Protein AF-A0A7G8EM06-F1 (afdb_monomer_lite)

Secondary structure (DSSP, 8-state):
-HHHHHHHHHHHHHHHHHHHHHHHHHHHHHHHHHH---HHHHHHHHHHHIIIIIHHHHHHHHHHHHHHHHHHHHHHHHHTTS-TTSHHHHHHHHHHHHHHHHHHHHHHHHHHHHHHHHHHHHHHS--TTS-HHHHHHHHHHT--HHHHHHHHHHHHHHHHHHHHHHHHHHHHHHTTT--HHHHHHHHHHHHHHHHHHHHHHIIIIIS-------

Sequence (214 aa):
MRRRILQDLAETAPLALLVGALVGMVMVRLLTASVGESSNESLEVLVLGSLQLVTPMGVSLIWICRCAPLRLAHAVRRLDRAAPSTTALRWLRGQRGELGAAVCSAMLLVPWFEGGLLLGGLLATPRAGLGLVSEVHELIGLMEASDLLRCLLRAGVLTGAAQCVCLRKAAQANDRQAELAPLLADALPECLLVVVGLEVVWLTLLTPLHGTYA

Structure (mmCIF, N/CA/C/O backbone):
data_AF-A0A7G8EM06-F1
#
_entry.id   AF-A0A7G8EM06-F1
#
loop_
_atom_site.group_PDB
_atom_site.id
_atom_site.type_symbol
_atom_site.label_atom_id
_atom_site.label_alt_id
_atom_site.label_comp_id
_atom_site.label_asym_id
_atom_site.label_entity_id
_atom_site.label_seq_id
_atom_site.pdbx_PDB_ins_code
_atom_site.Cartn_x
_atom_site.Cartn_y
_atom_site.Cartn_z
_atom_site.occupancy
_atom_site.B_iso_or_equiv
_atom_site.auth_seq_id
_atom_site.auth_comp_id
_atom_site.auth_asym_id
_atom_site.auth_atom_id
_atom_site.pdbx_PDB_model_num
ATOM 1 N N . MET A 1 1 ? -2.166 12.914 15.258 1.00 78.56 1 MET A N 1
ATOM 2 C CA . MET A 1 1 ? -2.142 12.473 13.848 1.00 78.56 1 MET A CA 1
ATOM 3 C C . MET A 1 1 ? -0.714 12.451 13.305 1.00 78.56 1 MET A C 1
ATOM 5 O O . MET A 1 1 ? -0.188 11.359 13.166 1.00 78.56 1 MET A O 1
ATOM 9 N N . ARG A 1 2 ? -0.038 13.604 13.151 1.00 85.06 2 ARG A N 1
ATOM 10 C CA . ARG A 1 2 ? 1.350 13.716 12.642 1.00 85.06 2 ARG A CA 1
ATOM 11 C C . ARG A 1 2 ? 2.357 12.718 13.237 1.00 85.06 2 ARG A C 1
ATOM 13 O O . ARG A 1 2 ? 3.000 12.003 12.487 1.00 85.06 2 ARG A O 1
ATOM 20 N N . ARG A 1 3 ? 2.459 12.619 14.570 1.00 84.31 3 ARG A N 1
ATOM 21 C CA . ARG A 1 3 ? 3.407 11.696 15.231 1.00 84.31 3 ARG A CA 1
ATOM 22 C C . ARG A 1 3 ? 3.200 10.228 14.834 1.00 84.31 3 ARG A C 1
ATOM 24 O O . ARG A 1 3 ? 4.182 9.528 14.665 1.00 84.31 3 ARG A O 1
ATOM 31 N N . ARG A 1 4 ? 1.949 9.788 14.648 1.00 79.44 4 ARG A N 1
ATOM 32 C CA . ARG A 1 4 ? 1.651 8.406 14.232 1.00 79.44 4 ARG A CA 1
ATOM 33 C C . ARG A 1 4 ? 2.028 8.159 12.782 1.00 79.44 4 ARG A C 1
ATOM 35 O O . ARG A 1 4 ? 2.629 7.146 12.498 1.00 79.44 4 ARG A O 1
ATOM 42 N N . ILE A 1 5 ? 1.724 9.114 11.901 1.00 83.81 5 ILE A N 1
ATOM 43 C CA . ILE A 1 5 ? 2.117 9.032 10.489 1.00 83.81 5 ILE A CA 1
ATOM 44 C C . ILE A 1 5 ? 3.639 8.898 10.379 1.00 83.81 5 ILE A C 1
ATOM 46 O O . ILE A 1 5 ? 4.119 8.041 9.655 1.00 83.81 5 ILE A O 1
ATOM 50 N N . LEU A 1 6 ? 4.394 9.701 11.137 1.00 86.31 6 LEU A N 1
ATOM 51 C CA . LEU A 1 6 ? 5.857 9.632 11.140 1.00 86.31 6 LEU A CA 1
ATOM 52 C C . LEU A 1 6 ? 6.396 8.322 11.726 1.00 86.31 6 LEU A C 1
ATOM 54 O O . LEU A 1 6 ? 7.396 7.823 11.231 1.00 86.31 6 LEU A O 1
ATOM 58 N N . GLN A 1 7 ? 5.754 7.772 12.761 1.00 83.56 7 GLN A N 1
ATOM 59 C CA . GLN A 1 7 ? 6.125 6.471 13.327 1.00 83.56 7 GLN A CA 1
ATOM 60 C C . GLN A 1 7 ? 5.865 5.337 12.335 1.00 83.56 7 GLN A C 1
ATOM 62 O O . GLN A 1 7 ? 6.778 4.570 12.050 1.00 83.56 7 GLN A O 1
ATOM 67 N N . ASP A 1 8 ? 4.662 5.293 11.753 1.00 80.75 8 ASP A N 1
ATOM 68 C CA . ASP A 1 8 ? 4.302 4.311 10.730 1.00 80.75 8 ASP A CA 1
ATOM 69 C C . ASP A 1 8 ? 5.302 4.384 9.565 1.00 80.75 8 ASP A C 1
ATOM 71 O O . ASP A 1 8 ? 5.849 3.362 9.160 1.00 80.75 8 ASP A O 1
ATOM 75 N N . LEU A 1 9 ? 5.615 5.595 9.083 1.00 86.44 9 LEU A N 1
ATOM 76 C CA . LEU A 1 9 ? 6.568 5.809 7.995 1.00 86.44 9 LEU A CA 1
ATOM 77 C C . LEU A 1 9 ? 7.988 5.365 8.369 1.00 86.44 9 LEU A C 1
ATOM 79 O O . LEU A 1 9 ? 8.618 4.660 7.595 1.00 86.44 9 LEU A O 1
ATOM 83 N N . ALA A 1 10 ? 8.493 5.738 9.547 1.00 87.19 10 ALA A N 1
ATOM 84 C CA . ALA A 1 10 ? 9.849 5.384 9.969 1.00 87.19 10 ALA A CA 1
ATOM 85 C C . ALA A 1 10 ? 10.050 3.864 10.081 1.00 87.19 10 ALA A C 1
ATOM 87 O O . ALA A 1 10 ? 11.120 3.357 9.755 1.00 87.19 10 ALA A O 1
ATOM 88 N N . GLU A 1 11 ? 9.020 3.136 10.513 1.00 85.44 11 GLU A N 1
ATOM 89 C CA . GLU A 1 11 ? 9.084 1.682 10.677 1.00 85.44 11 GLU A CA 1
ATOM 90 C C . GLU A 1 11 ? 8.844 0.913 9.372 1.00 85.44 11 GLU A C 1
ATOM 92 O O . GLU A 1 11 ? 9.341 -0.206 9.221 1.00 85.44 11 GLU A O 1
ATOM 97 N N . THR A 1 12 ? 8.078 1.477 8.433 1.00 91.06 12 THR A N 1
ATOM 98 C CA . THR A 1 12 ? 7.665 0.766 7.210 1.00 91.06 12 THR A CA 1
ATOM 99 C C . THR A 1 12 ? 8.354 1.238 5.939 1.00 91.06 12 THR A C 1
ATOM 101 O O . THR A 1 12 ? 8.452 0.446 5.008 1.00 91.06 12 THR A O 1
ATOM 104 N N . ALA A 1 13 ? 8.903 2.453 5.891 1.00 92.81 13 ALA A N 1
ATOM 105 C CA . ALA A 1 13 ? 9.618 2.959 4.720 1.00 92.81 13 ALA A CA 1
ATOM 106 C C . ALA A 1 13 ? 10.836 2.103 4.325 1.00 92.81 13 ALA A C 1
ATOM 108 O O . ALA A 1 13 ? 10.955 1.796 3.139 1.00 92.81 13 ALA A O 1
ATOM 109 N N . PRO A 1 14 ? 11.699 1.633 5.255 1.00 94.12 14 PRO A N 1
ATOM 110 C CA . PRO A 1 14 ? 12.814 0.759 4.884 1.00 94.12 14 PRO A CA 1
ATOM 111 C C . PRO A 1 14 ? 12.334 -0.562 4.279 1.00 94.12 14 PRO A C 1
ATOM 113 O O . PRO A 1 14 ? 12.891 -1.038 3.294 1.00 94.12 14 PRO A O 1
ATOM 116 N N . LEU A 1 15 ? 11.264 -1.136 4.840 1.00 94.38 15 LEU A N 1
ATOM 117 C CA . LEU A 1 15 ? 10.656 -2.353 4.311 1.00 94.38 15 LEU A CA 1
ATOM 118 C C . LEU A 1 15 ? 10.033 -2.104 2.935 1.00 94.38 15 LEU A C 1
ATOM 120 O O . LEU A 1 15 ? 10.216 -2.918 2.041 1.00 94.38 15 LEU A O 1
ATOM 124 N N . ALA A 1 16 ? 9.330 -0.985 2.754 1.00 95.69 16 ALA A N 1
ATOM 125 C CA . ALA A 1 16 ? 8.726 -0.620 1.479 1.00 95.69 16 ALA A CA 1
ATOM 126 C C . ALA A 1 16 ? 9.776 -0.449 0.384 1.00 95.69 16 ALA A C 1
ATOM 128 O O . ALA A 1 16 ? 9.593 -0.970 -0.710 1.00 95.69 16 ALA A O 1
ATOM 129 N N . LEU A 1 17 ? 10.899 0.192 0.705 1.00 96.25 17 LEU A N 1
ATOM 130 C CA . LEU A 1 17 ? 12.017 0.352 -0.216 1.00 96.25 17 LEU A CA 1
ATOM 131 C C . LEU A 1 17 ? 12.648 -0.998 -0.587 1.00 96.25 17 LEU A C 1
ATOM 133 O O . LEU A 1 17 ? 12.883 -1.259 -1.763 1.00 96.25 17 LEU A O 1
ATOM 137 N N . LEU A 1 18 ? 12.874 -1.884 0.389 1.00 96.19 18 LEU A N 1
ATOM 138 C CA . LEU A 1 18 ? 13.445 -3.213 0.138 1.00 96.19 18 LEU A CA 1
ATOM 139 C C . LEU A 1 18 ? 12.508 -4.123 -0.664 1.00 96.19 18 LEU A C 1
ATOM 141 O O . LEU A 1 18 ? 12.946 -4.779 -1.607 1.00 96.19 18 LEU A O 1
ATOM 145 N N . VAL A 1 19 ? 11.225 -4.167 -0.299 1.00 96.19 19 VAL A N 1
ATOM 146 C CA . VAL A 1 19 ? 10.219 -4.960 -1.018 1.00 96.19 19 VAL A CA 1
ATOM 147 C C . VAL A 1 19 ? 10.034 -4.407 -2.424 1.00 96.19 19 VAL A C 1
ATOM 149 O O . VAL A 1 19 ? 10.041 -5.190 -3.368 1.00 96.19 19 VAL A O 1
ATOM 152 N N . GLY A 1 20 ? 9.943 -3.082 -2.573 1.00 96.31 20 GLY A N 1
ATOM 153 C CA . GLY A 1 20 ? 9.910 -2.418 -3.872 1.00 96.31 20 GLY A CA 1
ATOM 154 C C . GLY A 1 20 ? 11.090 -2.854 -4.732 1.00 96.31 20 GLY A C 1
ATOM 155 O O . GLY A 1 20 ? 10.881 -3.384 -5.817 1.00 96.31 20 GLY A O 1
ATOM 156 N N . ALA A 1 21 ? 12.318 -2.756 -4.214 1.00 95.69 21 ALA A N 1
ATOM 157 C CA . ALA A 1 21 ? 13.522 -3.151 -4.946 1.00 95.69 21 ALA A CA 1
ATOM 158 C C . ALA A 1 21 ? 13.525 -4.622 -5.370 1.00 95.69 21 ALA A C 1
ATOM 160 O O . ALA A 1 21 ? 13.879 -4.940 -6.507 1.00 95.69 21 ALA A O 1
ATOM 161 N N . LEU A 1 22 ? 13.092 -5.525 -4.491 1.00 95.94 22 LEU A N 1
ATOM 162 C CA . LEU A 1 22 ? 12.986 -6.942 -4.826 1.00 95.94 22 LEU A CA 1
ATOM 163 C C . LEU A 1 22 ? 11.936 -7.184 -5.919 1.00 95.94 22 LEU A C 1
ATOM 165 O O . LEU A 1 22 ? 12.201 -7.925 -6.863 1.00 95.94 22 LEU A O 1
ATOM 169 N N . VAL A 1 23 ? 10.774 -6.536 -5.821 1.00 94.75 23 VAL A N 1
ATOM 170 C CA . VAL A 1 23 ? 9.708 -6.637 -6.827 1.00 94.75 23 VAL A CA 1
ATOM 171 C C . VAL A 1 23 ? 10.172 -6.079 -8.170 1.00 94.75 23 VAL A C 1
ATOM 173 O O . VAL A 1 23 ? 10.026 -6.765 -9.177 1.00 94.75 23 VAL A O 1
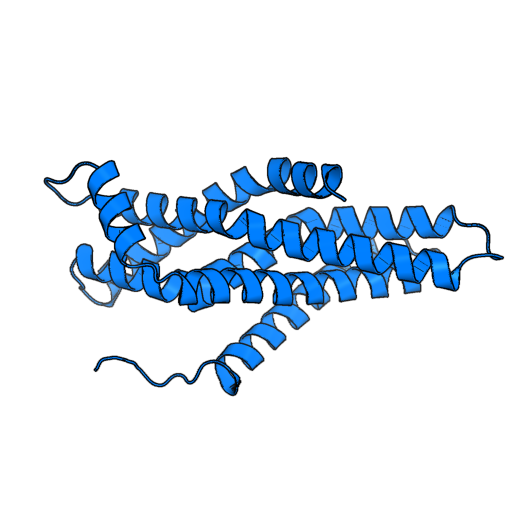ATOM 176 N N . GLY A 1 24 ? 10.797 -4.899 -8.193 1.00 92.06 24 GLY A N 1
ATOM 177 C CA . GLY A 1 24 ? 11.333 -4.293 -9.413 1.00 92.06 24 GLY A CA 1
ATOM 178 C C . GLY A 1 24 ? 12.376 -5.176 -10.094 1.00 92.06 24 GLY A C 1
ATOM 179 O O . GLY A 1 24 ? 12.279 -5.438 -11.291 1.00 92.06 24 GLY A O 1
ATOM 180 N N . MET A 1 25 ? 13.313 -5.735 -9.321 1.00 91.75 25 MET A N 1
ATOM 181 C CA . MET A 1 25 ? 14.313 -6.674 -9.839 1.00 91.75 25 MET A CA 1
ATOM 182 C C . MET A 1 25 ? 13.667 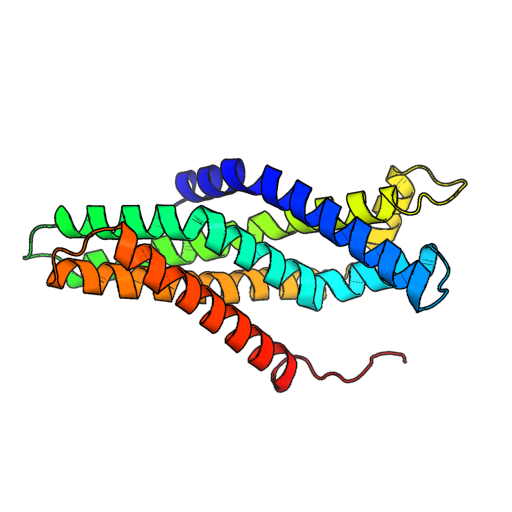-7.926 -10.448 1.00 91.75 25 MET A C 1
ATOM 184 O O . MET A 1 25 ? 14.072 -8.371 -11.524 1.00 91.75 25 MET A O 1
ATOM 188 N N . VAL A 1 26 ? 12.672 -8.506 -9.771 1.00 90.56 26 VAL A N 1
ATOM 189 C CA . VAL A 1 26 ? 11.954 -9.692 -10.260 1.00 90.56 26 VAL A CA 1
ATOM 190 C C . VAL A 1 26 ? 11.166 -9.368 -11.526 1.00 90.56 26 VAL A C 1
ATOM 192 O O . VAL A 1 26 ? 11.252 -10.125 -12.488 1.00 90.56 26 VAL A O 1
ATOM 195 N N . MET A 1 27 ? 10.444 -8.249 -11.561 1.00 88.94 27 MET A N 1
ATOM 196 C CA . MET A 1 27 ? 9.647 -7.850 -12.722 1.00 88.94 27 MET A CA 1
ATOM 197 C C . MET A 1 27 ? 10.513 -7.630 -13.959 1.00 88.94 27 MET A C 1
ATOM 199 O O . MET A 1 27 ? 10.221 -8.208 -15.001 1.00 88.94 27 MET A O 1
ATOM 203 N N . VAL A 1 28 ? 11.616 -6.886 -13.842 1.00 87.50 28 VAL A N 1
ATOM 204 C CA . VAL A 1 28 ? 12.536 -6.664 -14.969 1.00 87.50 28 VAL A CA 1
ATOM 205 C C . VAL A 1 28 ? 13.135 -7.979 -15.466 1.00 87.50 28 VAL A C 1
ATOM 207 O O . VAL A 1 28 ? 13.190 -8.219 -16.672 1.00 87.50 28 VAL A O 1
ATOM 210 N N . ARG A 1 29 ? 13.540 -8.877 -14.558 1.00 86.25 29 ARG A N 1
ATOM 211 C CA . ARG A 1 29 ? 14.042 -10.206 -14.943 1.00 86.25 29 ARG A CA 1
ATOM 212 C C . ARG A 1 29 ? 12.984 -11.057 -15.637 1.00 86.25 29 ARG A C 1
ATOM 214 O O . ARG A 1 29 ? 13.317 -11.789 -16.561 1.00 86.25 29 ARG A O 1
ATOM 221 N N . LEU A 1 30 ? 11.729 -10.979 -15.202 1.00 85.44 30 LEU A N 1
ATOM 222 C CA . LEU A 1 30 ? 10.634 -11.699 -15.845 1.00 85.44 30 LEU A CA 1
ATOM 223 C C . LEU A 1 30 ? 10.337 -11.127 -17.232 1.00 85.44 30 LEU A C 1
ATOM 225 O O . LEU A 1 30 ? 10.205 -11.908 -18.169 1.00 85.44 30 LEU A O 1
ATOM 229 N N . LEU A 1 31 ? 10.276 -9.803 -17.386 1.00 82.62 31 LEU A N 1
ATOM 230 C CA . LEU A 1 31 ? 10.012 -9.148 -18.673 1.00 82.62 31 LEU A CA 1
ATOM 231 C C . LEU A 1 31 ? 11.112 -9.460 -19.695 1.00 82.62 31 LEU A C 1
ATOM 233 O O . LEU A 1 31 ? 10.824 -9.982 -20.771 1.00 82.62 31 LEU A O 1
ATOM 237 N N . THR A 1 32 ? 12.376 -9.284 -19.306 1.00 80.56 32 THR A N 1
ATOM 238 C CA . THR A 1 32 ? 13.528 -9.607 -20.166 1.00 80.56 32 THR A CA 1
ATOM 239 C C . THR A 1 32 ? 13.585 -11.090 -20.545 1.00 80.56 32 THR A C 1
ATOM 241 O O . THR A 1 32 ? 13.871 -11.417 -21.695 1.00 80.56 32 THR A O 1
ATOM 244 N N . ALA A 1 33 ? 13.274 -12.005 -19.618 1.00 79.12 33 ALA A N 1
ATOM 245 C CA . ALA A 1 33 ? 13.308 -13.444 -19.886 1.00 79.12 33 ALA A CA 1
ATOM 246 C C . ALA A 1 33 ? 12.106 -13.964 -20.694 1.00 79.12 33 ALA A C 1
ATOM 248 O O . ALA A 1 33 ? 12.253 -14.947 -21.417 1.00 79.12 33 ALA A O 1
ATOM 249 N N . SER A 1 34 ? 10.921 -13.363 -20.544 1.00 72.88 34 SER A N 1
ATOM 250 C CA . SER A 1 34 ? 9.679 -13.873 -21.148 1.00 72.88 34 SER A CA 1
ATOM 251 C C . SER A 1 34 ? 9.305 -13.197 -22.464 1.00 72.88 34 SER A C 1
ATOM 253 O O . SER A 1 34 ? 8.762 -13.868 -23.339 1.00 72.88 34 SER A O 1
ATOM 255 N N . VAL A 1 35 ? 9.603 -11.904 -22.620 1.00 61.78 35 VAL A N 1
ATOM 256 C CA . VAL A 1 35 ? 9.197 -11.115 -23.796 1.00 61.78 35 VAL A CA 1
ATOM 257 C C . VAL A 1 35 ? 10.363 -10.915 -24.771 1.00 61.78 35 VAL A C 1
ATOM 259 O O . VAL A 1 35 ? 10.145 -10.631 -25.944 1.00 61.78 35 VAL A O 1
ATOM 262 N N . GLY A 1 36 ? 11.611 -11.113 -24.325 1.00 60.56 36 GLY A N 1
ATOM 263 C CA . GLY A 1 36 ? 12.796 -10.821 -25.138 1.00 60.56 36 GLY A CA 1
ATOM 264 C C . GLY A 1 36 ? 12.954 -9.328 -25.449 1.00 60.56 36 GLY A C 1
ATOM 265 O O . GLY A 1 36 ? 13.708 -8.972 -26.353 1.00 60.56 36 GLY A O 1
ATOM 266 N N . GLU A 1 37 ? 12.230 -8.475 -24.718 1.00 60.84 37 GLU A N 1
ATOM 267 C CA . GLU A 1 37 ? 12.329 -7.021 -24.798 1.00 60.84 37 GLU A CA 1
ATOM 268 C C . GLU A 1 37 ? 13.749 -6.555 -24.495 1.00 60.84 37 GLU A C 1
ATOM 270 O O . GLU A 1 37 ? 14.488 -7.156 -23.700 1.00 60.84 37 GLU A O 1
ATOM 275 N N . SER A 1 38 ? 14.121 -5.436 -25.114 1.00 66.06 38 SER A N 1
ATOM 276 C CA . SER A 1 38 ? 15.343 -4.750 -24.726 1.00 66.06 38 SER A CA 1
ATOM 277 C C . SER A 1 38 ? 15.244 -4.327 -23.255 1.00 66.06 38 SER A C 1
ATOM 279 O O . SER A 1 38 ? 14.172 -3.993 -22.749 1.00 66.06 38 SER A O 1
ATOM 281 N N . SER A 1 39 ? 16.379 -4.281 -22.551 1.00 66.44 39 SER A N 1
ATOM 282 C CA . SER A 1 39 ? 16.441 -3.813 -21.155 1.00 66.44 39 SER A CA 1
ATOM 283 C C . SER A 1 39 ? 15.786 -2.444 -20.942 1.00 66.44 39 SER A C 1
ATOM 285 O O . SER A 1 39 ? 15.401 -2.104 -19.827 1.00 66.44 39 SER A O 1
ATOM 287 N N . ASN A 1 40 ? 15.685 -1.646 -22.007 1.00 72.19 40 ASN A N 1
ATOM 288 C CA . ASN A 1 40 ? 15.118 -0.314 -21.967 1.00 72.19 40 ASN A CA 1
ATOM 289 C C . ASN A 1 40 ? 13.591 -0.345 -21.930 1.00 72.19 40 ASN A C 1
ATOM 291 O O . ASN A 1 40 ? 13.020 0.280 -21.042 1.00 72.19 40 ASN A O 1
ATOM 295 N N . GLU A 1 41 ? 12.961 -1.114 -22.818 1.00 74.25 41 GLU A N 1
ATOM 296 C CA . GLU A 1 41 ? 11.501 -1.266 -22.892 1.00 74.25 41 GLU A CA 1
ATOM 297 C C . GLU A 1 41 ? 10.945 -1.892 -21.609 1.00 74.25 41 GLU A C 1
ATOM 299 O O . GLU A 1 41 ? 9.973 -1.393 -21.044 1.00 74.25 41 GLU A O 1
ATOM 304 N N . SER A 1 42 ? 11.631 -2.895 -21.051 1.00 76.31 42 SER A N 1
ATOM 305 C CA . SER A 1 42 ? 11.197 -3.532 -19.803 1.00 76.31 42 SER A CA 1
ATOM 306 C C . SER A 1 42 ? 11.196 -2.583 -18.595 1.00 76.31 42 SER A C 1
ATOM 308 O O . SER A 1 42 ? 10.397 -2.767 -17.677 1.00 76.31 42 SER A O 1
ATOM 310 N N . LEU A 1 43 ? 12.065 -1.563 -18.573 1.00 78.38 43 LEU A N 1
ATOM 311 C CA . LEU A 1 43 ? 12.063 -0.532 -17.525 1.00 78.38 43 LEU A CA 1
ATOM 312 C C . LEU A 1 43 ? 10.931 0.485 -17.719 1.00 78.38 43 LEU A C 1
ATOM 314 O O . LEU A 1 43 ? 10.352 0.939 -16.735 1.00 78.38 43 LEU A O 1
ATOM 318 N N . GLU A 1 44 ? 10.579 0.822 -18.957 1.00 81.44 44 GLU A N 1
ATOM 319 C CA . GLU A 1 44 ? 9.445 1.711 -19.245 1.00 81.44 44 GLU A CA 1
ATOM 320 C C . GLU A 1 44 ? 8.115 1.033 -18.903 1.00 81.44 44 GLU A C 1
ATOM 322 O O . GLU A 1 44 ? 7.275 1.605 -18.203 1.00 81.44 44 GLU A O 1
ATOM 327 N N . VAL A 1 45 ? 7.962 -0.235 -19.300 1.00 81.50 45 VAL A N 1
ATOM 328 C CA . VAL A 1 45 ? 6.816 -1.076 -18.929 1.00 81.50 45 VAL A CA 1
ATOM 329 C C . VAL A 1 45 ? 6.728 -1.234 -17.411 1.00 81.50 45 VAL A C 1
ATOM 331 O O . VAL A 1 45 ? 5.629 -1.192 -16.854 1.00 81.50 45 VAL A O 1
ATOM 334 N N . LEU A 1 46 ? 7.870 -1.366 -16.725 1.00 82.75 46 LEU A N 1
ATOM 335 C CA . LEU A 1 46 ? 7.913 -1.396 -15.266 1.00 82.75 46 LEU A CA 1
ATOM 336 C C . LEU A 1 46 ? 7.332 -0.112 -14.663 1.00 82.75 46 LEU A C 1
ATOM 338 O O . LEU A 1 46 ? 6.458 -0.226 -13.813 1.00 82.75 46 LEU A O 1
ATOM 342 N N . VAL A 1 47 ? 7.785 1.071 -15.096 1.00 82.25 47 VAL A N 1
ATOM 343 C CA . VAL A 1 47 ? 7.331 2.377 -14.567 1.00 82.25 47 VAL A CA 1
ATOM 344 C C . VAL A 1 47 ? 5.831 2.586 -14.788 1.00 82.25 47 VAL A C 1
ATOM 346 O O . VAL A 1 47 ? 5.109 3.026 -13.892 1.00 82.25 47 VAL A O 1
ATOM 349 N N . LEU A 1 48 ? 5.339 2.270 -15.986 1.00 80.44 48 LEU A N 1
ATOM 350 C CA . LEU A 1 48 ? 3.931 2.481 -16.326 1.00 80.44 48 LEU A CA 1
ATOM 351 C C . LEU A 1 48 ? 3.026 1.452 -15.633 1.00 80.44 48 LEU A C 1
ATOM 353 O O . LEU A 1 48 ? 1.964 1.796 -15.106 1.00 80.44 48 LEU A O 1
ATOM 357 N N . GLY A 1 49 ? 3.457 0.190 -15.584 1.00 82.12 49 GLY A N 1
ATOM 358 C CA . GLY A 1 49 ? 2.718 -0.890 -14.933 1.00 82.12 49 GLY A CA 1
ATOM 359 C C . GLY A 1 49 ? 2.748 -0.817 -13.404 1.00 82.12 49 GLY A C 1
ATOM 360 O O . GLY A 1 49 ? 1.772 -1.203 -12.746 1.00 82.12 49 GLY A O 1
ATOM 361 N N . SER A 1 50 ? 3.834 -0.305 -12.815 1.00 89.38 50 SER A N 1
ATOM 362 C CA . SER A 1 50 ? 3.993 -0.230 -11.360 1.00 89.38 50 SER A CA 1
ATOM 363 C C . SER A 1 50 ? 2.973 0.713 -10.735 1.00 89.38 50 SER A C 1
ATOM 365 O O . SER A 1 50 ? 2.251 0.315 -9.817 1.00 89.38 50 SER A O 1
ATOM 367 N N . LEU A 1 51 ? 2.842 1.921 -11.286 1.00 87.88 51 LEU A N 1
ATOM 368 C CA . LEU A 1 51 ? 1.939 2.959 -10.789 1.00 87.88 51 LEU A CA 1
ATOM 369 C C . LEU A 1 51 ? 0.469 2.543 -10.828 1.00 87.88 51 LEU A C 1
ATOM 371 O O . LEU A 1 51 ? -0.317 2.930 -9.959 1.00 87.88 51 LEU A O 1
ATOM 375 N N . GLN A 1 52 ? 0.084 1.750 -11.827 1.00 85.94 52 GLN A N 1
ATOM 376 C CA . GLN A 1 52 ? -1.308 1.354 -11.995 1.00 85.94 52 GLN A CA 1
ATOM 377 C C . GLN A 1 52 ? -1.720 0.241 -11.030 1.00 85.94 52 GLN A C 1
ATOM 379 O O . GLN A 1 52 ? -2.856 0.267 -10.554 1.00 85.94 52 GLN A O 1
ATOM 384 N N . LEU A 1 53 ? -0.831 -0.711 -10.734 1.00 87.19 53 LEU A N 1
ATOM 385 C CA . LEU A 1 53 ? -1.190 -1.947 -10.029 1.00 87.19 53 LEU A CA 1
ATOM 386 C C . LEU A 1 53 ? -0.224 -2.297 -8.894 1.00 87.19 53 LEU A C 1
ATOM 388 O O . LEU A 1 53 ? -0.633 -2.474 -7.746 1.00 87.19 53 LEU A O 1
ATOM 392 N N . VAL A 1 54 ? 1.064 -2.417 -9.208 1.00 92.69 54 VAL A N 1
ATOM 393 C CA . VAL A 1 54 ? 2.051 -3.022 -8.300 1.00 92.69 54 VAL A CA 1
ATOM 394 C C . VAL A 1 54 ? 2.246 -2.176 -7.051 1.00 92.69 54 VAL A C 1
ATOM 396 O O . VAL A 1 54 ? 2.241 -2.698 -5.939 1.00 92.69 54 VAL A O 1
ATOM 399 N N . THR A 1 55 ? 2.378 -0.869 -7.223 1.00 94.44 55 THR A N 1
ATOM 400 C CA . THR A 1 55 ? 2.662 0.080 -6.152 1.00 94.44 55 THR A CA 1
ATOM 401 C C . THR A 1 55 ? 1.486 0.303 -5.211 1.00 94.44 55 THR A C 1
ATOM 403 O O . THR A 1 55 ? 1.686 0.146 -4.002 1.00 94.44 55 THR A O 1
ATOM 406 N N . PRO A 1 56 ? 0.252 0.597 -5.674 1.00 94.25 56 PRO A N 1
ATOM 407 C CA . PRO A 1 56 ? -0.876 0.740 -4.757 1.00 94.25 56 PRO A CA 1
ATOM 408 C C . PRO A 1 56 ? -1.149 -0.553 -3.980 1.00 94.25 56 PRO A C 1
ATOM 410 O O . PRO A 1 56 ? -1.353 -0.503 -2.763 1.00 94.25 56 PRO A O 1
ATOM 413 N N . MET A 1 57 ? -1.060 -1.710 -4.643 1.00 94.94 57 MET A N 1
ATOM 414 C CA . MET A 1 57 ? -1.250 -3.008 -4.001 1.00 94.94 57 MET A CA 1
ATOM 415 C C . MET A 1 57 ? -0.117 -3.336 -3.021 1.00 94.94 57 MET A C 1
ATOM 417 O O . MET A 1 57 ? -0.372 -3.693 -1.870 1.00 94.94 57 MET A O 1
ATOM 421 N N . GLY A 1 58 ? 1.138 -3.169 -3.443 1.00 96.06 58 GLY A N 1
ATOM 422 C CA . GLY A 1 58 ? 2.325 -3.430 -2.632 1.00 96.06 58 GLY A CA 1
ATOM 423 C C . GLY A 1 58 ? 2.341 -2.598 -1.353 1.00 96.06 58 GLY A C 1
ATOM 424 O O . GLY A 1 58 ? 2.522 -3.144 -0.261 1.00 96.06 58 GLY A O 1
ATOM 425 N N . VAL A 1 59 ? 2.055 -1.298 -1.462 1.00 96.88 59 VAL A N 1
ATOM 426 C CA . VAL A 1 59 ? 1.947 -0.393 -0.310 1.00 96.88 59 VAL A CA 1
ATOM 427 C C . VAL A 1 59 ? 0.834 -0.828 0.642 1.00 96.88 59 VAL A C 1
ATOM 429 O O . VAL A 1 59 ? 1.064 -0.897 1.854 1.00 96.88 59 VAL A O 1
ATOM 432 N N . SER A 1 60 ? -0.353 -1.164 0.130 1.00 96.06 60 SER A N 1
ATOM 433 C CA . SER A 1 60 ? -1.457 -1.632 0.974 1.00 96.06 60 SER A CA 1
ATOM 434 C C . SER A 1 60 ? -1.139 -2.950 1.675 1.00 96.06 60 SER A C 1
ATOM 436 O O . SER A 1 60 ? -1.430 -3.082 2.862 1.00 96.06 60 SER A O 1
ATOM 438 N N . LEU A 1 61 ? -0.482 -3.897 1.004 1.00 95.94 61 LEU A N 1
ATOM 439 C CA . LEU A 1 61 ? -0.058 -5.159 1.615 1.00 95.94 61 LEU A CA 1
ATOM 440 C C . LEU A 1 61 ? 0.986 -4.944 2.716 1.00 95.94 61 LEU A C 1
ATOM 442 O O . LEU A 1 61 ? 0.845 -5.494 3.808 1.00 95.94 61 LEU A O 1
ATOM 446 N N . ILE A 1 62 ? 1.995 -4.100 2.478 1.00 95.50 62 ILE A N 1
ATOM 447 C CA . ILE A 1 62 ? 2.989 -3.738 3.501 1.00 95.50 62 ILE A CA 1
ATOM 448 C C . ILE A 1 62 ? 2.295 -3.123 4.717 1.00 95.50 62 ILE A C 1
ATOM 450 O O . ILE A 1 62 ? 2.573 -3.503 5.860 1.00 95.50 62 ILE A O 1
ATOM 454 N N . TRP A 1 63 ? 1.360 -2.205 4.477 1.00 94.44 63 TRP A N 1
ATOM 455 C CA . TRP A 1 63 ? 0.601 -1.568 5.541 1.00 94.44 63 TRP A CA 1
ATOM 456 C C . TRP A 1 63 ? -0.255 -2.581 6.316 1.00 94.44 63 TRP A C 1
ATOM 458 O O . TRP A 1 63 ? -0.256 -2.557 7.549 1.00 94.44 63 TRP A O 1
ATOM 468 N N . ILE A 1 64 ? -0.931 -3.512 5.632 1.00 94.25 64 ILE A N 1
ATOM 469 C CA . ILE A 1 64 ? -1.717 -4.581 6.271 1.00 94.25 64 ILE A CA 1
ATOM 470 C C . ILE A 1 64 ? -0.816 -5.461 7.138 1.00 94.25 64 ILE A C 1
ATOM 472 O O . ILE A 1 64 ? -1.157 -5.746 8.280 1.00 94.25 64 ILE A O 1
ATOM 476 N N . CYS A 1 65 ? 0.352 -5.859 6.643 1.00 92.94 65 CYS A N 1
ATOM 477 C CA . CYS A 1 65 ? 1.244 -6.755 7.374 1.00 92.94 65 CYS A CA 1
ATOM 478 C C . CYS A 1 65 ? 1.927 -6.085 8.577 1.00 92.94 65 CYS A C 1
ATOM 480 O O . CYS A 1 65 ? 2.269 -6.762 9.548 1.00 92.94 65 CYS A O 1
ATOM 482 N N . ARG A 1 66 ? 2.158 -4.766 8.531 1.00 92.12 66 ARG A N 1
ATOM 483 C CA . ARG A 1 66 ? 2.946 -4.052 9.554 1.00 92.12 66 ARG A CA 1
ATOM 484 C C . ARG A 1 66 ? 2.124 -3.119 10.428 1.00 92.12 66 ARG A C 1
ATOM 486 O O . ARG A 1 66 ? 2.220 -3.186 11.652 1.00 92.12 66 ARG A O 1
ATOM 493 N N . CYS A 1 67 ? 1.318 -2.255 9.826 1.00 90.81 67 CYS A N 1
ATOM 494 C CA . CYS A 1 67 ? 0.596 -1.202 10.534 1.00 90.81 67 CYS A CA 1
ATOM 495 C C . CYS A 1 67 ? -0.756 -1.679 11.071 1.00 90.81 67 CYS A C 1
ATOM 497 O O . CYS A 1 67 ? -1.133 -1.291 12.181 1.00 90.81 67 CYS A O 1
ATOM 499 N N . ALA A 1 68 ? -1.482 -2.519 10.325 1.00 89.50 68 ALA A N 1
ATOM 500 C CA . ALA A 1 68 ? -2.806 -2.981 10.743 1.00 89.50 68 ALA A CA 1
ATOM 501 C C . ALA A 1 68 ? -2.795 -3.698 12.109 1.00 89.50 68 ALA A C 1
ATOM 503 O O . ALA A 1 68 ? -3.636 -3.348 12.942 1.00 89.50 68 ALA A O 1
ATOM 504 N N . PRO A 1 69 ? -1.832 -4.594 12.427 1.00 90.38 69 PRO A N 1
ATOM 505 C CA . PRO A 1 69 ? -1.791 -5.255 13.726 1.00 90.38 69 PRO A CA 1
ATOM 506 C C . PRO A 1 69 ? -1.620 -4.285 14.893 1.00 90.38 69 PRO A C 1
ATOM 508 O O . PRO A 1 69 ? -2.340 -4.352 15.892 1.00 90.38 69 PRO A O 1
ATOM 511 N N . LEU A 1 70 ? -0.697 -3.332 14.741 1.00 89.38 70 LEU A N 1
ATOM 512 C CA . LEU A 1 70 ? -0.413 -2.307 15.745 1.00 89.38 70 LEU A CA 1
ATOM 513 C C . LEU A 1 70 ? -1.626 -1.397 15.957 1.00 89.38 70 LEU A C 1
ATOM 515 O O . LEU A 1 70 ? -1.972 -1.045 17.087 1.00 89.38 70 LEU A O 1
ATOM 519 N N . ARG A 1 71 ? -2.299 -1.023 14.869 1.00 88.50 71 ARG A N 1
ATOM 520 C CA . ARG A 1 71 ? -3.475 -0.151 14.905 1.00 88.50 71 ARG A CA 1
ATOM 521 C C . ARG A 1 71 ? -4.692 -0.853 15.493 1.00 88.50 71 ARG A C 1
ATOM 523 O O . ARG A 1 71 ? -5.388 -0.232 16.294 1.00 88.50 71 ARG A O 1
ATOM 530 N N . LEU A 1 72 ? -4.899 -2.132 15.188 1.00 88.69 72 LEU A N 1
ATOM 531 C CA . LEU A 1 72 ? -5.942 -2.945 15.809 1.00 88.69 72 LEU A CA 1
ATOM 532 C C . LEU A 1 72 ? -5.715 -3.065 17.323 1.00 88.69 72 LEU A C 1
ATOM 534 O O . LEU A 1 72 ? -6.612 -2.757 18.106 1.00 88.69 72 LEU A O 1
ATOM 538 N N . ALA A 1 73 ? -4.493 -3.404 17.743 1.00 87.31 73 ALA A N 1
ATOM 539 C CA . ALA A 1 73 ? -4.130 -3.502 19.157 1.00 87.31 73 ALA A CA 1
ATOM 540 C C . ALA A 1 73 ? -4.343 -2.181 19.912 1.00 87.31 73 ALA A C 1
ATOM 542 O O . ALA A 1 73 ? -4.862 -2.162 21.031 1.00 87.31 73 ALA A O 1
ATOM 543 N N . HIS A 1 74 ? -3.969 -1.055 19.300 1.00 85.69 74 HIS A N 1
ATOM 544 C CA . HIS A 1 74 ? -4.211 0.266 19.872 1.00 85.69 74 HIS A CA 1
ATOM 545 C C . HIS A 1 74 ? -5.698 0.617 19.954 1.00 85.69 74 HIS A C 1
ATOM 547 O O . HIS A 1 74 ? -6.105 1.229 20.943 1.00 85.69 74 HIS A O 1
ATOM 553 N N . ALA A 1 75 ? -6.494 0.254 18.947 1.00 84.50 75 ALA A N 1
ATOM 554 C CA . ALA A 1 75 ? -7.930 0.510 18.929 1.00 84.50 75 ALA A CA 1
ATOM 555 C C . ALA A 1 75 ? -8.655 -0.268 20.040 1.00 84.50 75 ALA A C 1
ATOM 557 O O . ALA A 1 75 ? -9.432 0.334 20.780 1.00 84.50 75 ALA A O 1
ATOM 558 N N . VAL A 1 76 ? -8.326 -1.552 20.231 1.00 83.75 76 VAL A N 1
ATOM 559 C CA . VAL A 1 76 ? -8.884 -2.391 21.311 1.00 83.75 76 VAL A CA 1
ATOM 560 C C . VAL A 1 76 ? -8.537 -1.815 22.690 1.00 83.75 76 VAL A C 1
ATOM 562 O O . VAL A 1 76 ? -9.430 -1.479 23.461 1.00 83.75 76 VAL A O 1
ATOM 565 N N . ARG A 1 77 ? -7.253 -1.530 22.963 1.00 81.50 77 ARG A N 1
ATOM 566 C CA . ARG A 1 77 ? -6.817 -0.962 24.262 1.00 81.50 77 ARG A CA 1
ATOM 567 C C . ARG A 1 77 ? -7.444 0.395 24.598 1.00 81.50 77 ARG A C 1
ATOM 569 O O . ARG A 1 77 ? -7.469 0.800 25.759 1.00 81.50 77 ARG A O 1
ATOM 576 N N . ARG A 1 78 ? -7.847 1.166 23.585 1.00 78.06 78 ARG A N 1
ATOM 577 C CA . ARG A 1 78 ? -8.520 2.462 23.769 1.00 78.06 78 ARG A CA 1
ATOM 578 C C . ARG A 1 78 ? -9.974 2.291 24.172 1.00 78.06 78 ARG A C 1
ATOM 580 O O . ARG A 1 78 ? -10.458 3.111 24.947 1.00 78.06 78 ARG A O 1
ATOM 587 N N . LEU A 1 79 ? -10.634 1.269 23.635 1.00 74.75 79 LEU A N 1
ATOM 588 C CA . LEU A 1 79 ? -12.009 0.924 23.972 1.00 74.75 79 LEU A CA 1
ATOM 589 C C . LEU A 1 79 ? -12.102 0.440 25.422 1.00 74.75 79 LEU A C 1
ATOM 591 O O . LEU A 1 79 ? -12.893 1.005 26.169 1.00 74.75 79 LEU A O 1
ATOM 595 N N . ASP A 1 80 ? -11.181 -0.424 25.862 1.00 68.88 80 ASP A N 1
ATOM 596 C CA . ASP A 1 80 ? -11.132 -0.922 27.250 1.00 68.88 80 ASP A CA 1
ATOM 597 C C . ASP A 1 80 ? -10.990 0.190 28.309 1.00 68.88 80 ASP A C 1
ATOM 599 O O . ASP A 1 80 ? -11.385 0.032 29.461 1.00 68.88 80 ASP A O 1
ATOM 603 N N . ARG A 1 81 ? -10.389 1.331 27.943 1.00 67.31 81 ARG A N 1
ATOM 604 C CA . ARG A 1 81 ? -10.110 2.451 28.863 1.00 67.31 81 ARG A CA 1
ATOM 605 C C . ARG A 1 81 ? -11.174 3.550 28.851 1.00 67.31 81 ARG A C 1
ATOM 607 O O . ARG A 1 81 ? -11.072 4.488 29.642 1.00 67.31 81 ARG A O 1
ATOM 614 N N . ALA A 1 82 ? -12.145 3.506 27.940 1.00 62.06 82 ALA A N 1
ATOM 615 C CA . ALA A 1 82 ? -13.148 4.558 27.805 1.00 62.06 82 ALA A CA 1
ATOM 616 C C . ALA A 1 82 ? -14.389 4.248 28.662 1.00 62.06 82 ALA A C 1
ATOM 618 O O . ALA A 1 82 ? -15.062 3.247 28.451 1.00 62.06 82 ALA A O 1
ATOM 619 N N . ALA A 1 83 ? -14.717 5.130 29.615 1.00 54.44 83 ALA A N 1
ATOM 620 C CA . ALA A 1 83 ? -15.917 5.000 30.446 1.00 54.44 83 ALA A CA 1
ATOM 621 C C . ALA A 1 83 ? -17.214 5.015 29.597 1.00 54.44 83 ALA A C 1
ATOM 623 O O . ALA A 1 83 ? -17.301 5.796 28.644 1.00 54.44 83 ALA A O 1
ATOM 624 N N . PRO A 1 84 ? -18.247 4.230 29.959 1.00 55.69 84 PRO A N 1
ATOM 625 C CA . PRO A 1 84 ? -19.400 3.937 29.096 1.00 55.69 84 PRO A CA 1
ATOM 626 C C . PRO A 1 84 ? -20.329 5.124 28.769 1.00 55.69 84 PRO A C 1
ATOM 628 O O . PRO A 1 84 ? -21.171 4.996 27.887 1.00 55.69 84 PRO A O 1
ATOM 631 N N . SER A 1 85 ? -20.203 6.286 29.422 1.00 50.25 85 SER A N 1
ATOM 632 C CA . SER A 1 85 ? -21.246 7.330 29.416 1.00 50.25 85 SER A CA 1
ATOM 633 C C . SER A 1 85 ? -21.043 8.527 28.465 1.00 50.25 85 SER A C 1
ATOM 635 O O . SER A 1 85 ? -21.882 9.422 28.447 1.00 50.25 85 SER A O 1
ATOM 637 N N . THR A 1 86 ? -19.975 8.594 27.654 1.00 49.28 86 THR A N 1
ATOM 638 C CA . THR A 1 86 ? -19.696 9.775 26.780 1.00 49.28 86 THR A CA 1
ATOM 639 C C . THR A 1 86 ? -19.278 9.437 25.337 1.00 49.28 86 THR A C 1
ATOM 641 O O . THR A 1 86 ? -18.643 10.229 24.634 1.00 49.28 86 THR A O 1
ATOM 644 N N . THR A 1 87 ? -19.604 8.237 24.867 1.00 56.69 87 THR A N 1
ATOM 645 C CA . THR A 1 87 ? -18.707 7.467 23.990 1.00 56.69 87 THR A CA 1
ATOM 646 C C . THR A 1 87 ? -18.969 7.552 22.485 1.00 56.69 87 THR A C 1
ATOM 648 O O . THR A 1 87 ? -18.001 7.481 21.734 1.00 56.69 87 THR A O 1
ATOM 651 N N . ALA A 1 88 ? -20.188 7.798 21.994 1.00 60.03 88 ALA A N 1
ATOM 652 C CA . ALA A 1 88 ? -20.463 7.696 20.549 1.00 60.03 88 ALA A CA 1
ATOM 653 C C . ALA A 1 88 ? -19.766 8.784 19.696 1.00 60.03 88 ALA A C 1
ATOM 655 O O . ALA A 1 88 ? -19.026 8.481 18.759 1.00 60.03 88 ALA A O 1
ATOM 656 N N . LEU A 1 89 ? -19.935 10.066 20.044 1.00 57.41 89 LEU A N 1
ATOM 657 C CA . LEU A 1 89 ? -19.363 11.198 19.291 1.00 57.41 89 LEU A CA 1
ATOM 658 C C . LEU A 1 89 ? -17.829 11.264 19.375 1.00 57.41 89 LEU A C 1
ATOM 660 O O . LEU A 1 89 ? -17.159 11.628 18.404 1.00 57.41 89 LEU A O 1
ATOM 664 N N . ARG A 1 90 ? -17.258 10.906 20.532 1.00 62.41 90 ARG A N 1
ATOM 665 C CA . ARG A 1 90 ? -15.803 10.889 20.744 1.00 62.41 90 ARG A CA 1
ATOM 666 C C . ARG A 1 90 ? -15.153 9.701 20.026 1.00 62.41 90 ARG A C 1
ATOM 668 O O . ARG A 1 90 ? -14.065 9.863 19.474 1.00 62.41 90 ARG A O 1
ATOM 675 N N . TRP A 1 91 ? -15.842 8.563 19.955 1.00 66.25 91 TRP A N 1
ATOM 676 C CA . TRP A 1 91 ? -15.428 7.405 19.165 1.00 66.25 91 TRP A CA 1
ATOM 677 C C . TRP A 1 91 ? -15.472 7.699 17.658 1.00 66.25 91 TRP A C 1
ATOM 679 O O . TRP A 1 91 ? -14.451 7.551 16.990 1.00 66.25 91 TRP A O 1
ATOM 689 N N . LEU A 1 92 ? -16.571 8.271 17.148 1.00 65.25 92 LEU A N 1
ATOM 690 C CA . LEU A 1 92 ? -16.704 8.706 15.746 1.00 65.25 92 LEU A CA 1
ATOM 691 C C . LEU A 1 92 ? -15.614 9.709 15.322 1.00 65.25 92 LEU A C 1
ATOM 693 O O . LEU A 1 92 ? -15.022 9.579 14.248 1.00 65.25 92 LEU A O 1
ATOM 697 N N . ARG A 1 93 ? -15.297 10.705 16.165 1.00 66.56 93 ARG A N 1
ATOM 698 C CA . ARG A 1 93 ? -14.185 11.642 15.896 1.00 66.56 93 ARG A CA 1
ATOM 699 C C . ARG A 1 93 ? -12.819 10.954 15.939 1.00 66.56 93 ARG A C 1
ATOM 701 O O . ARG A 1 93 ? -11.958 11.280 15.122 1.00 66.56 93 ARG A O 1
ATOM 708 N N . GLY A 1 94 ? -12.621 10.010 16.861 1.00 71.94 94 GLY A N 1
ATOM 709 C CA . GLY A 1 94 ? -11.401 9.207 16.953 1.00 71.94 94 GLY A CA 1
ATOM 710 C C . GLY A 1 94 ? -11.154 8.376 15.693 1.00 71.94 94 GLY A C 1
ATOM 711 O O . GLY A 1 94 ? -10.045 8.397 15.160 1.00 71.94 94 GLY A O 1
ATOM 712 N N . GLN A 1 95 ? -12.201 7.739 15.166 1.00 78.88 95 GLN A N 1
ATOM 713 C CA . GLN A 1 95 ? -12.133 6.914 13.959 1.00 78.88 95 GLN A CA 1
ATOM 714 C C . GLN A 1 95 ? -11.728 7.702 12.715 1.00 78.88 95 GLN A C 1
ATOM 716 O O . GLN A 1 95 ? -10.858 7.258 11.969 1.00 78.88 95 GLN A O 1
ATOM 721 N N . ARG A 1 96 ? -12.289 8.902 12.516 1.00 82.38 96 ARG A N 1
ATOM 722 C CA . ARG A 1 96 ? -11.929 9.761 11.374 1.00 82.38 96 ARG A CA 1
ATOM 723 C C . ARG A 1 96 ? -10.444 10.120 11.369 1.00 82.38 96 ARG A C 1
ATOM 725 O O . ARG A 1 96 ? -9.808 10.099 10.320 1.00 82.38 96 ARG A O 1
ATOM 732 N N . GLY A 1 97 ? -9.878 10.411 12.542 1.00 84.44 97 GLY A N 1
ATOM 733 C CA . GLY A 1 97 ? -8.451 10.710 12.676 1.00 84.44 97 GLY A CA 1
ATOM 734 C C . GLY A 1 97 ? -7.548 9.498 12.429 1.00 84.44 97 GLY A C 1
ATOM 735 O O . GLY A 1 97 ? -6.445 9.655 11.908 1.00 84.44 97 GLY A O 1
ATOM 736 N N . GLU A 1 98 ? -7.997 8.294 12.788 1.00 86.56 98 GLU A N 1
ATOM 737 C CA . GLU A 1 98 ? -7.247 7.051 12.563 1.00 86.56 98 GLU A CA 1
ATOM 738 C C . GLU A 1 98 ? -7.297 6.603 11.103 1.00 86.56 98 GLU A C 1
ATOM 740 O O . GLU A 1 98 ? -6.261 6.213 10.557 1.00 86.56 98 GLU A O 1
ATOM 745 N N . LEU A 1 99 ? -8.453 6.765 10.457 1.00 90.75 99 LEU A N 1
ATOM 746 C CA . LEU A 1 99 ? -8.626 6.557 9.024 1.00 90.75 99 LEU A CA 1
ATOM 747 C C . LEU A 1 99 ? -7.788 7.548 8.214 1.00 90.75 99 LEU A C 1
ATOM 749 O O . LEU A 1 99 ? -6.973 7.125 7.401 1.00 90.75 99 LEU A O 1
ATOM 753 N N . GLY A 1 100 ? -7.882 8.847 8.512 1.00 91.25 100 GLY A N 1
ATOM 754 C CA . GLY A 1 100 ? -7.044 9.857 7.863 1.00 91.25 100 GLY A CA 1
ATOM 755 C C . GLY A 1 100 ? -5.552 9.576 8.051 1.00 91.25 100 GLY A C 1
ATOM 756 O O . GLY A 1 100 ? -4.775 9.699 7.112 1.00 91.25 100 GLY A O 1
ATOM 757 N N . ALA A 1 101 ? -5.134 9.128 9.241 1.00 90.94 101 ALA A N 1
ATOM 758 C CA . ALA A 1 101 ? -3.743 8.752 9.468 1.00 90.94 101 ALA A CA 1
ATOM 759 C C . ALA A 1 101 ? -3.319 7.522 8.651 1.00 90.94 101 ALA A C 1
ATOM 761 O O . ALA A 1 101 ? -2.164 7.470 8.252 1.00 90.94 101 ALA A O 1
ATOM 762 N N . ALA A 1 102 ? -4.198 6.532 8.447 1.00 92.31 102 ALA A N 1
ATOM 763 C CA . ALA A 1 102 ? -3.911 5.346 7.629 1.00 92.31 102 ALA A CA 1
ATOM 764 C C . ALA A 1 102 ? -3.741 5.723 6.150 1.00 92.31 102 ALA A C 1
ATOM 766 O O . ALA A 1 102 ? -2.728 5.391 5.536 1.00 92.31 102 ALA A O 1
ATOM 767 N N . VAL A 1 103 ? -4.692 6.499 5.624 1.00 95.12 103 VAL A N 1
ATOM 768 C CA . VAL A 1 103 ? -4.682 7.000 4.243 1.00 95.12 103 VAL A CA 1
ATOM 769 C C . VAL A 1 103 ? -3.415 7.813 3.983 1.00 95.12 103 VAL A C 1
ATOM 771 O O . VAL A 1 103 ? -2.656 7.494 3.073 1.00 95.12 103 VAL A O 1
ATOM 774 N N . CYS A 1 104 ? -3.120 8.806 4.829 1.00 94.94 104 CYS A N 1
ATOM 775 C CA . CYS A 1 104 ? -1.915 9.619 4.669 1.00 94.94 104 CYS A CA 1
ATOM 776 C C . CYS A 1 104 ? -0.626 8.796 4.804 1.00 94.94 104 CYS A C 1
ATOM 778 O O . CYS A 1 104 ? 0.323 9.062 4.074 1.00 94.94 104 CYS A O 1
ATOM 780 N N . SER A 1 105 ? -0.568 7.810 5.714 1.00 93.00 105 SER A N 1
ATOM 781 C CA . SER A 1 105 ? 0.616 6.946 5.827 1.00 93.00 105 SER A CA 1
ATOM 782 C C . SER A 1 105 ? 0.847 6.123 4.560 1.00 93.00 105 SER A C 1
ATOM 784 O O . SER A 1 105 ? 1.980 6.053 4.104 1.00 93.00 105 SER A O 1
ATOM 786 N N . ALA A 1 106 ? -0.209 5.570 3.955 1.00 94.19 106 ALA A N 1
ATOM 787 C CA . ALA A 1 106 ? -0.095 4.816 2.709 1.00 94.19 106 ALA A CA 1
ATOM 788 C C . ALA A 1 106 ? 0.364 5.704 1.549 1.00 94.19 106 ALA A C 1
ATOM 790 O O . ALA A 1 106 ? 1.316 5.365 0.855 1.00 94.19 106 ALA A O 1
ATOM 791 N N . MET A 1 107 ? -0.242 6.884 1.390 1.00 95.56 107 MET A N 1
ATOM 792 C CA . MET A 1 107 ? 0.169 7.845 0.360 1.00 95.56 107 MET A CA 1
ATOM 793 C C . MET A 1 107 ? 1.648 8.225 0.497 1.00 95.56 107 MET A C 1
ATOM 795 O O . MET A 1 107 ? 2.370 8.282 -0.490 1.00 95.56 107 MET A O 1
ATOM 799 N N . LEU A 1 108 ? 2.128 8.440 1.723 1.00 95.62 108 LEU A N 1
ATOM 800 C CA . LEU A 1 108 ? 3.534 8.768 1.960 1.00 95.62 108 LEU A CA 1
ATOM 801 C C . LEU A 1 108 ? 4.481 7.575 1.784 1.00 95.62 108 LEU A C 1
ATOM 803 O O . LEU A 1 108 ? 5.677 7.808 1.640 1.00 95.62 108 LEU A O 1
ATOM 807 N N . LEU A 1 109 ? 3.986 6.332 1.781 1.00 95.56 109 LEU A N 1
ATOM 808 C CA . LEU A 1 109 ? 4.784 5.129 1.518 1.00 95.56 109 LEU A CA 1
ATOM 809 C C . LEU A 1 109 ? 4.997 4.854 0.028 1.00 95.56 109 LEU A C 1
ATOM 811 O O . LEU A 1 109 ? 6.011 4.253 -0.318 1.00 95.56 109 LEU A O 1
ATOM 815 N N . VAL A 1 110 ? 4.100 5.328 -0.841 1.00 95.94 110 VAL A N 1
ATOM 816 C CA . VAL A 1 110 ? 4.227 5.219 -2.306 1.00 95.94 110 VAL A CA 1
ATOM 817 C C . VAL A 1 110 ? 5.611 5.634 -2.819 1.00 95.94 110 VAL A C 1
ATOM 819 O O . VAL A 1 110 ? 6.239 4.802 -3.465 1.00 95.94 110 VAL A O 1
ATOM 822 N N . PRO A 1 111 ? 6.163 6.828 -2.510 1.00 94.56 111 PRO A N 1
ATOM 823 C CA . PRO A 1 111 ? 7.480 7.213 -3.026 1.00 94.56 111 PRO A CA 1
ATOM 824 C C . PRO A 1 111 ? 8.622 6.312 -2.535 1.00 94.56 111 PRO A C 1
ATOM 826 O O . PRO A 1 111 ? 9.606 6.141 -3.247 1.00 94.56 111 PRO A O 1
ATOM 829 N N . TRP A 1 112 ? 8.507 5.714 -1.344 1.00 95.69 112 TRP A N 1
ATOM 830 C CA . TRP A 1 112 ? 9.518 4.778 -0.837 1.00 95.69 112 TRP A CA 1
ATOM 831 C C . TRP A 1 112 ? 9.466 3.443 -1.567 1.00 95.69 112 TRP A C 1
ATOM 833 O O . TRP A 1 112 ? 10.510 2.897 -1.917 1.00 95.69 112 TRP A O 1
ATOM 843 N N . PHE A 1 113 ? 8.257 2.931 -1.796 1.00 96.62 113 PHE A N 1
ATOM 844 C CA . PHE A 1 113 ? 8.056 1.696 -2.539 1.00 96.62 113 PHE A CA 1
ATOM 845 C C . PHE A 1 113 ? 8.472 1.858 -4.002 1.00 96.62 113 PHE A C 1
ATOM 847 O O . PHE A 1 113 ? 9.274 1.069 -4.491 1.00 96.62 113 PHE A O 1
ATOM 854 N N . GLU A 1 114 ? 7.987 2.909 -4.666 1.00 94.19 114 GLU A N 1
ATOM 855 C CA . GLU A 1 114 ? 8.294 3.202 -6.067 1.00 94.19 114 GLU A CA 1
ATOM 856 C C . GLU A 1 114 ? 9.787 3.472 -6.259 1.00 94.19 114 GLU A C 1
ATOM 858 O O . GLU A 1 114 ? 10.418 2.883 -7.128 1.00 94.19 114 GLU A O 1
ATOM 863 N N . GLY A 1 115 ? 10.394 4.287 -5.390 1.00 92.88 115 GLY A N 1
ATOM 864 C CA . GLY A 1 115 ? 11.834 4.533 -5.434 1.00 92.88 115 GLY A CA 1
ATOM 865 C C . GLY A 1 115 ? 12.644 3.246 -5.269 1.00 92.88 115 GLY A C 1
ATOM 866 O O . GLY A 1 115 ? 13.606 3.028 -6.001 1.00 92.88 115 GLY A O 1
ATOM 867 N N . GLY A 1 116 ? 12.228 2.360 -4.358 1.00 94.50 116 GLY A N 1
ATOM 868 C CA . GLY A 1 116 ? 12.803 1.023 -4.236 1.00 94.50 116 GLY A CA 1
ATOM 869 C C . GLY A 1 116 ? 12.665 0.223 -5.528 1.00 94.50 116 GLY A C 1
ATOM 870 O O . GLY A 1 116 ? 13.656 -0.298 -6.026 1.00 94.50 116 GLY A O 1
ATOM 871 N N . LEU A 1 117 ? 11.458 0.169 -6.087 1.00 94.44 117 LEU A N 1
ATOM 872 C CA . LEU A 1 117 ? 11.118 -0.563 -7.307 1.00 94.44 117 LEU A CA 1
ATOM 873 C C . LEU A 1 117 ? 11.954 -0.125 -8.510 1.00 94.44 117 LEU A C 1
ATOM 875 O O . LEU A 1 117 ? 12.546 -0.981 -9.170 1.00 94.44 117 LEU A O 1
ATOM 879 N N . LEU A 1 118 ? 12.097 1.181 -8.733 1.00 91.50 118 LEU A N 1
ATOM 880 C CA . LEU A 1 118 ? 12.941 1.724 -9.798 1.00 91.50 118 LEU A CA 1
ATOM 881 C C . LEU A 1 118 ? 14.415 1.378 -9.580 1.00 91.50 118 LEU A C 1
ATOM 883 O O . LEU A 1 118 ? 15.069 0.877 -10.492 1.00 91.50 118 LEU A O 1
ATOM 887 N N . LEU A 1 119 ? 14.937 1.574 -8.364 1.00 91.44 119 LEU A N 1
ATOM 888 C CA . LEU A 1 119 ? 16.328 1.235 -8.045 1.00 91.44 119 LEU A CA 1
ATOM 889 C C . LEU A 1 119 ? 16.605 -0.263 -8.219 1.00 91.44 119 LEU A C 1
ATOM 891 O O . LEU A 1 119 ? 17.643 -0.640 -8.757 1.00 91.44 119 LEU A O 1
ATOM 895 N N . GLY A 1 120 ? 15.681 -1.123 -7.794 1.00 90.88 120 GLY A N 1
ATOM 896 C CA . GLY A 1 120 ? 15.798 -2.570 -7.948 1.00 90.88 120 GLY A CA 1
ATOM 897 C C . GLY A 1 120 ? 15.754 -3.023 -9.404 1.00 90.88 120 GLY A C 1
ATOM 898 O O . GLY A 1 120 ? 16.554 -3.874 -9.795 1.00 90.88 120 GLY A O 1
ATOM 899 N N . GLY A 1 121 ? 14.866 -2.431 -10.208 1.00 89.12 121 GLY A N 1
ATOM 900 C CA . GLY A 1 121 ? 14.800 -2.669 -11.650 1.00 89.12 121 GLY A CA 1
ATOM 901 C C . GLY A 1 121 ? 16.085 -2.240 -12.360 1.00 89.12 121 GLY A C 1
ATOM 902 O O . GLY A 1 121 ? 16.685 -3.034 -13.080 1.00 89.12 121 GLY A O 1
ATOM 903 N N . LEU A 1 122 ? 16.573 -1.031 -12.074 1.00 88.12 122 LEU A N 1
ATOM 904 C CA . LEU A 1 122 ? 17.820 -0.499 -12.637 1.00 88.12 122 LEU A CA 1
ATOM 905 C C . LEU A 1 122 ? 19.042 -1.355 -12.287 1.00 88.12 122 LEU A C 1
ATOM 907 O O . LEU A 1 122 ? 19.863 -1.653 -13.149 1.00 88.12 122 LEU A O 1
ATOM 911 N N . LEU A 1 123 ? 19.155 -1.800 -11.033 1.00 87.38 123 LEU A N 1
ATOM 912 C CA . LEU A 1 123 ? 20.249 -2.680 -10.608 1.00 87.38 123 LEU A CA 1
ATOM 913 C C . LEU A 1 123 ? 20.197 -4.059 -11.283 1.00 87.38 123 LEU A C 1
ATOM 915 O O . LEU A 1 123 ? 21.225 -4.733 -11.366 1.00 87.38 123 LEU A O 1
ATOM 919 N N . ALA A 1 124 ? 19.024 -4.495 -11.748 1.00 85.12 124 ALA A N 1
ATOM 920 C CA . ALA A 1 124 ? 18.874 -5.750 -12.476 1.00 85.12 124 ALA A CA 1
ATOM 921 C C . ALA A 1 124 ? 19.356 -5.646 -13.932 1.00 85.12 124 ALA A C 1
ATOM 923 O O . ALA A 1 124 ? 19.837 -6.642 -14.474 1.00 85.12 124 ALA A O 1
ATOM 924 N N . THR A 1 125 ? 19.240 -4.465 -14.544 1.00 76.62 125 THR A N 1
ATOM 925 C CA . THR A 1 125 ? 19.593 -4.1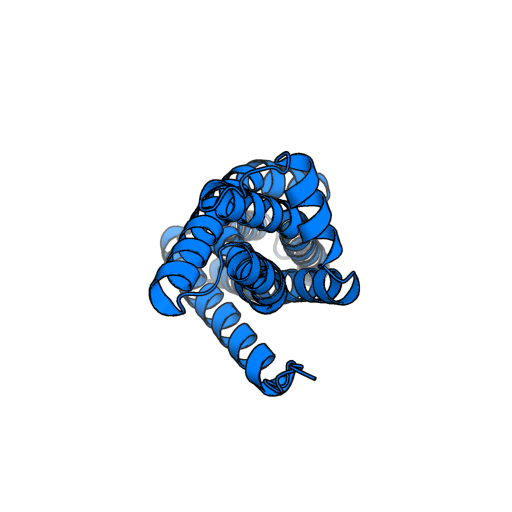99 -15.948 1.00 76.62 125 THR A CA 1
ATOM 926 C C . THR A 1 125 ? 20.259 -2.826 -16.107 1.00 76.62 125 THR A C 1
ATOM 928 O O . THR A 1 125 ? 19.644 -1.911 -16.659 1.00 76.62 125 THR A O 1
ATOM 931 N N . PRO A 1 126 ? 21.506 -2.648 -15.635 1.00 68.94 126 PRO A N 1
ATOM 932 C CA . PRO A 1 126 ? 22.207 -1.375 -15.787 1.00 68.94 126 PRO A CA 1
ATOM 933 C C . PRO A 1 126 ? 22.456 -1.088 -17.274 1.00 68.94 126 PRO A C 1
ATOM 935 O O . PRO A 1 126 ? 23.017 -1.942 -17.973 1.00 68.94 126 PRO A O 1
ATOM 938 N N . ARG A 1 127 ? 22.066 0.093 -17.779 1.00 68.31 127 ARG A N 1
ATOM 939 C CA . ARG A 1 127 ? 22.357 0.452 -19.176 1.00 68.31 127 ARG A CA 1
ATOM 940 C C . ARG A 1 127 ? 23.837 0.831 -19.292 1.00 68.31 127 ARG A C 1
ATOM 942 O O . ARG A 1 127 ? 24.391 1.589 -18.498 1.00 68.31 127 ARG A O 1
ATOM 949 N N . ALA A 1 128 ? 24.523 0.288 -20.293 1.00 56.19 128 ALA A N 1
ATOM 950 C CA . ALA A 1 128 ? 25.920 0.628 -20.537 1.00 56.19 128 ALA A CA 1
ATOM 951 C C . ALA A 1 128 ? 26.016 2.053 -21.115 1.00 56.19 128 ALA A C 1
ATOM 953 O O . ALA A 1 128 ? 25.633 2.279 -22.259 1.00 56.19 128 ALA A O 1
ATOM 954 N N . GLY A 1 129 ? 26.542 3.008 -20.340 1.00 60.12 129 GLY A N 1
ATOM 955 C CA . GLY A 1 129 ? 26.930 4.338 -20.839 1.00 60.12 129 GLY A C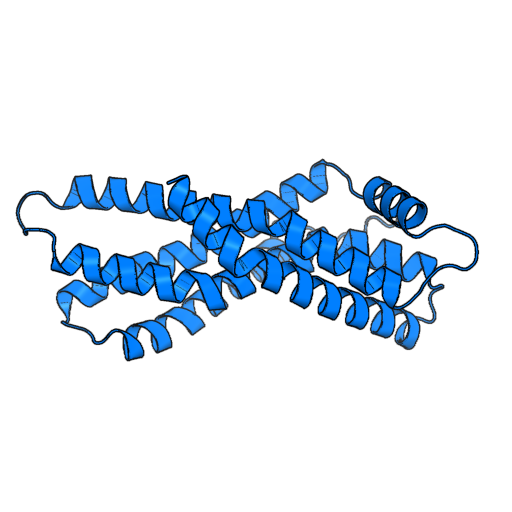A 1
ATOM 956 C C . GLY A 1 129 ? 26.202 5.538 -20.228 1.00 60.12 129 GLY A C 1
ATOM 957 O O . GLY A 1 129 ? 26.657 6.662 -20.432 1.00 60.12 129 GLY A O 1
ATOM 958 N N . LEU A 1 130 ? 25.144 5.331 -19.439 1.00 63.25 130 LEU A N 1
ATOM 959 C CA . LEU A 1 130 ? 24.497 6.384 -18.652 1.00 63.25 130 LEU A CA 1
ATOM 960 C C . LEU A 1 130 ? 24.845 6.210 -17.168 1.00 63.25 130 LEU A C 1
ATOM 962 O O . LEU A 1 130 ? 25.027 5.106 -16.663 1.00 63.25 130 LEU A O 1
ATOM 966 N N . GLY A 1 131 ? 25.003 7.323 -16.452 1.00 74.38 131 GLY A N 1
ATOM 967 C CA . GLY A 1 131 ? 25.113 7.269 -14.997 1.00 74.38 131 GLY A CA 1
ATOM 968 C C . GLY A 1 131 ? 23.757 6.917 -14.386 1.00 74.38 131 GLY A C 1
ATOM 969 O O . GLY A 1 131 ? 22.734 7.406 -14.858 1.00 74.38 131 GLY A O 1
ATOM 970 N N . LEU A 1 132 ? 23.746 6.161 -13.284 1.00 77.38 132 LEU A N 1
ATOM 971 C CA . LEU A 1 132 ? 22.521 5.729 -12.590 1.00 77.38 132 LEU A CA 1
ATOM 972 C C . LEU A 1 132 ? 21.564 6.892 -12.259 1.00 77.38 132 LEU A C 1
ATOM 974 O O . LEU A 1 132 ? 20.351 6.746 -12.316 1.00 77.38 132 LEU A O 1
ATOM 978 N N . VAL A 1 133 ? 22.107 8.078 -11.969 1.00 81.81 133 VAL A N 1
ATOM 979 C CA . VAL A 1 133 ? 21.322 9.301 -11.726 1.00 81.81 133 VAL A CA 1
ATOM 980 C C . VAL A 1 133 ? 20.580 9.775 -12.981 1.00 81.81 133 VAL A C 1
ATOM 982 O O . VAL A 1 133 ? 19.441 10.221 -12.879 1.00 81.81 133 VAL A O 1
ATOM 985 N N . SER A 1 134 ? 21.209 9.672 -14.154 1.00 82.00 134 SER A N 1
ATOM 986 C CA . SER A 1 134 ? 20.603 10.060 -15.432 1.00 82.00 134 SER A CA 1
ATOM 987 C C . SER A 1 134 ? 19.467 9.113 -15.804 1.00 82.00 134 SER A C 1
ATOM 989 O O . SER A 1 134 ? 18.402 9.574 -16.195 1.00 82.00 134 SER A O 1
ATOM 991 N N . GLU A 1 135 ? 19.663 7.805 -15.609 1.00 81.50 135 GLU A N 1
ATOM 992 C CA . GLU A 1 135 ? 18.627 6.799 -15.879 1.00 81.50 135 GLU A CA 1
ATOM 993 C C . GLU A 1 135 ? 17.415 6.974 -14.961 1.00 81.50 135 GLU A C 1
ATOM 995 O O . GLU A 1 135 ? 16.278 6.957 -15.421 1.00 81.50 135 GLU A O 1
ATOM 1000 N N . VAL A 1 136 ? 17.641 7.224 -13.666 1.00 83.12 136 VAL A N 1
ATOM 1001 C CA . VAL A 1 136 ? 16.548 7.537 -12.733 1.00 83.12 136 VAL A CA 1
ATOM 1002 C C . VAL A 1 136 ? 15.794 8.792 -13.176 1.00 83.12 136 VAL A C 1
ATOM 1004 O O . VAL A 1 136 ? 14.569 8.821 -13.101 1.00 83.12 136 VAL A O 1
ATOM 1007 N N . HIS A 1 137 ? 16.496 9.830 -13.638 1.00 85.00 137 HIS A N 1
ATOM 1008 C CA . HIS A 1 137 ? 15.850 11.066 -14.078 1.00 85.00 137 HIS A CA 1
ATOM 1009 C C . HIS A 1 137 ? 14.998 10.865 -15.338 1.00 85.00 137 HIS A C 1
ATOM 1011 O O . HIS A 1 137 ? 13.884 11.383 -15.397 1.00 85.00 137 HIS A O 1
ATOM 1017 N N . GLU A 1 138 ? 15.482 10.075 -16.301 1.00 84.06 138 GLU A N 1
ATOM 1018 C CA . GLU A 1 138 ? 14.706 9.682 -17.484 1.00 84.06 138 GLU A CA 1
ATOM 1019 C C . GLU A 1 138 ? 13.446 8.901 -17.094 1.00 84.06 138 GLU A C 1
ATOM 1021 O O . GLU A 1 138 ? 12.356 9.256 -17.535 1.00 84.06 138 GLU A O 1
ATOM 1026 N N . LEU A 1 139 ? 13.565 7.902 -16.210 1.00 83.19 139 LEU A N 1
ATOM 1027 C CA . LEU A 1 139 ? 12.421 7.096 -15.768 1.00 83.19 139 LEU A CA 1
ATOM 1028 C C . LEU A 1 139 ? 11.384 7.921 -14.998 1.00 83.19 139 LEU A C 1
ATOM 1030 O O . LEU A 1 139 ? 10.187 7.743 -15.201 1.00 83.19 139 LEU A O 1
ATOM 1034 N N . ILE A 1 140 ? 11.822 8.859 -14.152 1.00 84.44 140 ILE A N 1
ATOM 1035 C CA . ILE A 1 140 ? 10.911 9.796 -13.476 1.00 84.44 140 ILE A CA 1
ATOM 1036 C C . ILE A 1 140 ? 10.199 10.691 -14.499 1.00 84.44 140 ILE A C 1
ATOM 1038 O O . ILE A 1 140 ? 9.030 11.016 -14.309 1.00 84.44 140 ILE A O 1
ATOM 1042 N N . GLY A 1 141 ? 10.874 11.069 -15.588 1.00 82.69 141 GLY A N 1
ATOM 1043 C CA . GLY A 1 141 ? 10.286 11.854 -16.675 1.00 82.69 141 GLY A CA 1
ATOM 1044 C C . GLY A 1 141 ? 9.125 11.158 -17.393 1.00 82.69 141 GLY A C 1
ATOM 1045 O O . GLY A 1 141 ? 8.263 11.842 -17.939 1.00 82.69 141 GLY A O 1
ATOM 1046 N N . LEU A 1 142 ? 9.066 9.823 -17.346 1.00 82.56 142 LEU A N 1
ATOM 1047 C CA . LEU A 1 142 ? 7.965 9.028 -17.905 1.00 82.56 142 LEU A CA 1
ATOM 1048 C C . LEU A 1 142 ? 6.730 8.989 -16.994 1.00 82.56 142 LEU A C 1
ATOM 1050 O O . LEU A 1 142 ? 5.654 8.586 -17.428 1.00 82.56 142 LEU A O 1
ATOM 1054 N N . MET A 1 143 ? 6.868 9.387 -15.728 1.00 85.38 143 MET A N 1
ATOM 1055 C CA . MET A 1 143 ? 5.776 9.351 -14.763 1.00 85.38 143 MET A CA 1
ATOM 1056 C C . MET A 1 143 ? 4.927 10.616 -14.883 1.00 85.38 143 MET A C 1
ATOM 1058 O O . MET A 1 143 ? 5.308 11.692 -14.412 1.00 85.38 143 MET A O 1
ATOM 1062 N N . GLU A 1 144 ? 3.730 10.496 -15.454 1.00 87.00 144 GLU A N 1
ATOM 1063 C CA . GLU A 1 144 ? 2.787 11.607 -15.435 1.00 87.00 144 GLU A CA 1
ATOM 1064 C C . GLU A 1 144 ? 2.312 11.915 -14.005 1.00 87.00 144 GLU A C 1
ATOM 1066 O O . GLU A 1 144 ? 2.003 11.031 -13.198 1.00 87.00 144 GLU A O 1
ATOM 1071 N N . ALA A 1 145 ? 2.167 13.205 -13.688 1.00 87.38 145 ALA A N 1
ATOM 1072 C CA . ALA A 1 145 ? 1.635 13.637 -12.394 1.00 87.38 145 ALA A CA 1
ATOM 1073 C C . ALA A 1 145 ? 0.200 13.126 -12.145 1.00 87.38 145 ALA A C 1
ATOM 1075 O O . ALA A 1 145 ? -0.197 12.911 -10.996 1.00 87.38 145 ALA A O 1
ATOM 1076 N N . SER A 1 146 ? -0.569 12.929 -13.220 1.00 87.75 146 SER A N 1
ATOM 1077 C CA . SER A 1 146 ? -1.914 12.342 -13.226 1.00 87.75 146 SER A CA 1
ATOM 1078 C C . SER A 1 146 ? -1.900 10.909 -12.675 1.00 87.75 146 SER A C 1
ATOM 1080 O O . SER A 1 146 ? -2.690 10.582 -11.784 1.00 87.75 146 SER A O 1
ATOM 1082 N N . ASP A 1 147 ? -0.971 10.079 -13.143 1.00 87.69 147 ASP A N 1
ATOM 1083 C CA . ASP A 1 147 ? -0.849 8.674 -12.765 1.00 87.69 147 ASP A CA 1
ATOM 1084 C C . ASP A 1 147 ? -0.256 8.508 -11.374 1.00 87.69 147 ASP A C 1
ATOM 1086 O O . ASP A 1 147 ? -0.752 7.699 -10.585 1.00 87.69 147 ASP A O 1
ATOM 1090 N N . LEU A 1 148 ? 0.704 9.358 -11.000 1.00 89.94 148 LEU A N 1
ATOM 1091 C CA . LEU A 1 148 ? 1.193 9.411 -9.625 1.00 89.94 148 LEU A CA 1
ATOM 1092 C C . LEU A 1 148 ? 0.065 9.772 -8.647 1.00 89.94 148 LEU A C 1
ATOM 1094 O O . LEU A 1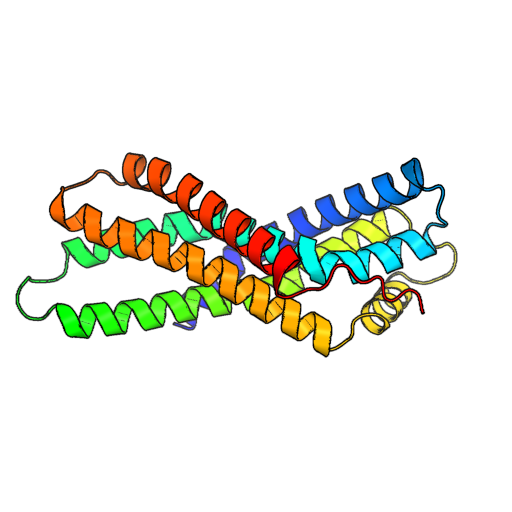 148 ? -0.090 9.130 -7.605 1.00 89.94 148 LEU A O 1
ATOM 1098 N N . LEU A 1 149 ? -0.759 10.772 -8.979 1.00 91.81 149 LEU A N 1
ATOM 1099 C CA . LEU A 1 149 ? -1.897 11.159 -8.146 1.00 91.81 149 LEU A CA 1
ATOM 1100 C C . LEU A 1 149 ? -2.926 10.026 -8.039 1.00 91.81 149 LEU A C 1
ATOM 1102 O O . LEU A 1 149 ? -3.410 9.748 -6.939 1.00 91.81 149 LEU A O 1
ATOM 1106 N N . ARG A 1 150 ? -3.239 9.342 -9.146 1.00 91.00 150 ARG A N 1
ATOM 1107 C CA . ARG A 1 150 ? -4.124 8.165 -9.142 1.00 91.00 150 ARG A CA 1
ATOM 1108 C C . ARG A 1 150 ? -3.559 7.043 -8.276 1.00 91.00 150 ARG A C 1
ATOM 1110 O O . ARG A 1 150 ? -4.300 6.513 -7.452 1.00 91.00 150 ARG A O 1
ATOM 1117 N N . CYS A 1 151 ? -2.267 6.737 -8.394 1.00 92.56 151 CYS A N 1
ATOM 1118 C CA . CYS A 1 151 ? -1.576 5.745 -7.570 1.00 92.56 151 CYS A CA 1
ATOM 1119 C C . CYS A 1 151 ? -1.680 6.087 -6.075 1.00 92.56 151 CYS A C 1
ATOM 1121 O O . CYS A 1 151 ? -2.079 5.247 -5.266 1.00 92.56 151 CYS A O 1
ATOM 1123 N N . LEU A 1 152 ? -1.398 7.341 -5.702 1.00 95.25 152 LEU A N 1
ATOM 1124 C CA . LEU A 1 152 ? -1.516 7.825 -4.323 1.00 95.25 152 LEU A CA 1
ATOM 1125 C C . LEU A 1 152 ? -2.944 7.675 -3.786 1.00 95.25 152 LEU A C 1
ATOM 1127 O O . LEU A 1 152 ? -3.146 7.149 -2.689 1.00 95.25 152 LEU A O 1
ATOM 1131 N N . LEU A 1 153 ? -3.940 8.123 -4.554 1.00 93.81 153 LEU A N 1
ATOM 1132 C CA . LEU A 1 153 ? -5.347 8.021 -4.169 1.00 93.81 153 LEU A CA 1
ATOM 1133 C C . LEU A 1 153 ? -5.783 6.562 -4.033 1.00 93.81 153 LEU A C 1
ATOM 1135 O O . LEU A 1 153 ? -6.434 6.219 -3.047 1.00 93.81 153 LEU A O 1
ATOM 1139 N N . ARG A 1 154 ? -5.380 5.698 -4.967 1.00 94.06 154 ARG A N 1
ATOM 1140 C CA . ARG A 1 154 ? -5.694 4.266 -4.958 1.00 94.06 154 ARG A CA 1
ATOM 1141 C C . ARG A 1 154 ? -5.092 3.573 -3.737 1.00 94.06 154 ARG A C 1
ATOM 1143 O O . ARG A 1 154 ? -5.835 2.963 -2.972 1.00 94.06 154 ARG A O 1
ATOM 1150 N N . ALA A 1 155 ? -3.799 3.769 -3.465 1.00 96.00 155 ALA A N 1
ATOM 1151 C CA . ALA A 1 155 ? -3.140 3.262 -2.255 1.00 96.00 155 ALA A CA 1
ATOM 1152 C C . ALA A 1 155 ? -3.839 3.752 -0.972 1.00 96.00 155 ALA A C 1
ATOM 1154 O O . ALA A 1 155 ? -4.018 2.999 -0.007 1.00 96.00 155 ALA A O 1
ATOM 1155 N N . GLY A 1 156 ? -4.271 5.017 -0.967 1.00 96.31 156 GLY A N 1
ATOM 1156 C CA . GLY A 1 156 ? -5.046 5.612 0.115 1.00 96.31 156 GLY A CA 1
ATOM 1157 C C . GLY A 1 156 ? -6.405 4.938 0.317 1.00 96.31 156 GLY A C 1
ATOM 1158 O O . GLY A 1 156 ? -6.739 4.579 1.445 1.00 96.31 156 GLY A O 1
ATOM 1159 N N . VAL A 1 157 ? -7.172 4.733 -0.755 1.00 95.69 157 VAL A N 1
ATOM 1160 C CA . VAL A 1 157 ? -8.501 4.101 -0.728 1.00 95.69 157 VAL A CA 1
ATOM 1161 C C . VAL A 1 157 ? -8.417 2.646 -0.263 1.00 95.69 157 VAL A C 1
ATOM 1163 O O . VAL A 1 157 ? -9.131 2.275 0.672 1.00 95.69 157 VAL A O 1
ATOM 1166 N N . LEU A 1 158 ? -7.513 1.850 -0.843 1.00 96.62 158 LEU A N 1
ATOM 1167 C CA . LEU A 1 158 ? -7.290 0.451 -0.461 1.00 96.62 158 LEU A CA 1
ATOM 1168 C C . LEU A 1 158 ? -6.935 0.339 1.030 1.00 96.62 158 LEU A C 1
ATOM 1170 O O . LEU A 1 158 ? -7.566 -0.397 1.792 1.00 96.62 158 LEU A O 1
ATOM 1174 N N . THR A 1 159 ? -5.977 1.148 1.483 1.00 96.25 159 THR A N 1
ATOM 1175 C CA . THR A 1 159 ? -5.546 1.148 2.887 1.00 96.25 159 THR A CA 1
ATOM 1176 C C . THR A 1 159 ? -6.627 1.680 3.831 1.00 96.25 159 THR A C 1
ATOM 1178 O O . THR A 1 159 ? -6.791 1.184 4.946 1.00 96.25 159 THR A O 1
ATOM 1181 N N . GLY A 1 160 ? -7.404 2.672 3.393 1.00 96.25 160 GLY A N 1
ATOM 1182 C CA . GLY A 1 160 ? -8.555 3.185 4.130 1.00 96.25 160 GLY A CA 1
ATOM 1183 C C . GLY A 1 160 ? -9.617 2.107 4.353 1.00 96.25 160 GLY A C 1
ATOM 1184 O O . GLY A 1 160 ? -10.123 1.973 5.469 1.00 96.25 160 GLY A O 1
ATOM 1185 N N . ALA A 1 161 ? -9.897 1.293 3.333 1.00 96.25 161 ALA A N 1
ATOM 1186 C CA . ALA A 1 161 ? -10.813 0.161 3.433 1.00 96.25 161 ALA A CA 1
ATOM 1187 C C . ALA A 1 161 ? -10.301 -0.904 4.422 1.00 96.25 161 ALA A C 1
ATOM 1189 O O . ALA A 1 161 ? -11.055 -1.341 5.295 1.00 96.25 161 ALA A O 1
ATOM 1190 N N . ALA A 1 162 ? -9.008 -1.244 4.378 1.00 96.38 162 ALA A N 1
ATOM 1191 C CA . ALA A 1 162 ? -8.391 -2.138 5.363 1.00 96.38 162 ALA A CA 1
ATOM 1192 C C . ALA A 1 162 ? -8.476 -1.574 6.798 1.00 96.38 162 ALA A C 1
ATOM 1194 O O . ALA A 1 162 ? -8.837 -2.281 7.739 1.00 96.38 162 ALA A O 1
ATOM 1195 N N . GLN A 1 163 ? -8.228 -0.274 6.989 1.00 95.19 163 GLN A N 1
ATOM 1196 C CA . GLN A 1 163 ? -8.380 0.369 8.299 1.00 95.19 163 GLN A CA 1
ATOM 1197 C C . GLN A 1 163 ? -9.836 0.330 8.795 1.00 95.19 163 GLN A C 1
ATOM 1199 O O . GLN A 1 163 ? -10.053 0.162 9.997 1.00 95.19 163 GLN A O 1
ATOM 1204 N N . CYS A 1 164 ? -10.834 0.458 7.913 1.00 94.06 164 CYS A N 1
ATOM 1205 C CA . CYS A 1 164 ? -12.244 0.289 8.280 1.00 94.06 164 CYS A CA 1
ATOM 1206 C C . CYS A 1 164 ? -12.521 -1.111 8.841 1.00 94.06 164 CYS A C 1
ATOM 1208 O O . CYS A 1 164 ? -13.203 -1.224 9.862 1.00 94.06 164 CYS A O 1
ATOM 1210 N N . VAL A 1 165 ? -11.952 -2.158 8.235 1.00 94.25 165 VAL A N 1
ATOM 1211 C CA . VAL A 1 165 ? -12.039 -3.532 8.756 1.00 94.25 165 VAL A CA 1
ATOM 1212 C C . VAL A 1 165 ? -11.439 -3.609 10.160 1.00 94.25 165 VAL A C 1
ATOM 1214 O O . VAL A 1 165 ? -12.106 -4.083 11.082 1.00 94.25 165 VAL A O 1
ATOM 1217 N N . CYS A 1 166 ? -10.237 -3.063 10.373 1.00 92.62 166 CYS A N 1
ATOM 1218 C CA . CYS A 1 166 ? -9.613 -3.048 11.699 1.00 92.62 166 CYS A CA 1
ATOM 1219 C C . CYS A 1 166 ? -10.468 -2.316 12.746 1.00 92.62 166 CYS A C 1
ATOM 1221 O O . CYS A 1 166 ? -10.635 -2.806 13.861 1.00 92.62 166 CYS A O 1
ATOM 1223 N N . LEU A 1 167 ? -11.039 -1.158 12.401 1.00 90.56 167 LEU A N 1
ATOM 1224 C CA . LEU A 1 167 ? -11.908 -0.404 13.311 1.00 90.56 167 LEU A CA 1
ATOM 1225 C C . LEU A 1 167 ? -13.197 -1.168 13.638 1.00 90.56 167 LEU A C 1
ATOM 1227 O O . LEU A 1 167 ? -13.634 -1.158 14.790 1.00 90.56 167 LEU A O 1
ATOM 1231 N N . ARG A 1 168 ? -13.777 -1.860 12.650 1.00 90.12 168 ARG A N 1
ATOM 1232 C CA . ARG A 1 168 ? -14.962 -2.710 12.825 1.00 90.12 168 ARG A CA 1
ATOM 1233 C C . ARG A 1 168 ? -14.675 -3.885 13.761 1.00 90.12 168 ARG A C 1
ATOM 1235 O O . ARG A 1 168 ? -15.448 -4.116 14.687 1.00 90.12 168 ARG A O 1
ATOM 1242 N N . LYS A 1 169 ? -13.547 -4.581 13.573 1.00 89.94 169 LYS A N 1
ATOM 1243 C CA . LYS A 1 169 ? -13.114 -5.691 14.444 1.00 89.94 169 LYS A CA 1
ATOM 1244 C C . LYS A 1 169 ? -12.801 -5.214 15.862 1.00 89.94 169 LYS A C 1
ATOM 1246 O O . LYS A 1 169 ? -13.220 -5.853 16.820 1.00 89.94 169 LYS A O 1
ATOM 1251 N N . ALA A 1 170 ? -12.140 -4.063 16.013 1.00 87.25 170 ALA A N 1
ATOM 1252 C CA . ALA A 1 170 ? -11.881 -3.473 17.328 1.00 87.25 170 ALA A CA 1
ATOM 1253 C C . ALA A 1 170 ? -13.179 -3.167 18.091 1.00 87.25 170 ALA A C 1
ATOM 1255 O O . ALA A 1 170 ? -13.259 -3.428 19.287 1.00 87.25 170 ALA A O 1
ATOM 1256 N N . ALA A 1 171 ? -14.202 -2.651 17.401 1.00 82.88 171 ALA A N 1
ATOM 1257 C CA . ALA A 1 171 ? -15.510 -2.380 17.995 1.00 82.88 171 ALA A CA 1
ATOM 1258 C C . ALA A 1 171 ? -16.179 -3.658 18.523 1.00 82.88 171 ALA A C 1
ATOM 1260 O O . ALA A 1 171 ? -16.695 -3.667 19.634 1.00 82.88 171 ALA A O 1
ATOM 1261 N N . GLN A 1 172 ? -16.113 -4.744 17.747 1.00 82.06 172 GLN A N 1
ATOM 1262 C CA . GLN A 1 172 ? -16.679 -6.048 18.110 1.00 82.06 172 GLN A CA 1
ATOM 1263 C C . GLN A 1 172 ? -15.931 -6.728 19.267 1.00 82.06 172 GLN A C 1
ATOM 1265 O O . GLN A 1 172 ? -16.528 -7.504 20.010 1.00 82.06 172 GLN A O 1
ATOM 1270 N N . ALA A 1 173 ? -14.633 -6.450 19.431 1.00 80.00 173 ALA A N 1
ATOM 1271 C CA . ALA A 1 173 ? -13.821 -7.009 20.512 1.00 80.00 173 ALA A CA 1
ATOM 1272 C C . ALA A 1 173 ? -14.261 -6.514 21.900 1.00 80.00 173 ALA A C 1
ATOM 1274 O O . ALA A 1 173 ? -14.224 -7.285 22.861 1.00 80.00 173 ALA A O 1
ATOM 1275 N N . ASN A 1 174 ? -14.716 -5.257 21.987 1.00 66.38 174 ASN A N 1
ATOM 1276 C CA . ASN A 1 174 ? -15.191 -4.638 23.226 1.00 66.38 174 ASN A CA 1
ATOM 1277 C C . ASN A 1 174 ? -16.407 -5.373 23.815 1.00 66.38 174 ASN A C 1
ATOM 1279 O O . ASN A 1 174 ? -16.540 -5.481 25.029 1.00 66.38 174 ASN A O 1
ATOM 1283 N N . ASP A 1 175 ? -17.252 -5.941 22.957 1.00 61.59 175 ASP A N 1
ATOM 1284 C CA . ASP A 1 175 ? -18.444 -6.675 23.388 1.00 61.59 175 ASP A CA 1
ATOM 1285 C C . ASP A 1 175 ? -18.129 -8.110 23.853 1.00 61.59 175 ASP A C 1
ATOM 1287 O O . ASP A 1 175 ? -18.999 -8.773 24.416 1.00 61.59 175 ASP A O 1
ATOM 1291 N N . ARG A 1 176 ? -16.911 -8.625 23.607 1.00 59.78 176 ARG A N 1
ATOM 1292 C CA . ARG A 1 176 ? -16.586 -10.059 23.764 1.00 59.78 176 ARG A CA 1
ATOM 1293 C C . ARG A 1 176 ? -15.381 -10.388 24.650 1.00 59.78 176 ARG A C 1
ATOM 1295 O O . ARG A 1 176 ? -15.060 -11.566 24.752 1.00 59.78 176 ARG A O 1
ATOM 1302 N N . GLN A 1 177 ? -14.707 -9.406 25.266 1.00 64.25 177 GLN A N 1
ATOM 1303 C CA . GLN A 1 177 ? -13.418 -9.620 25.962 1.00 64.25 177 GLN A CA 1
ATOM 1304 C C . GLN A 1 177 ? -12.437 -10.455 25.112 1.00 64.25 177 GLN A C 1
ATOM 1306 O O . GLN A 1 177 ? -11.785 -11.378 25.593 1.00 64.25 177 GLN A O 1
ATOM 1311 N N . ALA A 1 178 ? -12.391 -10.178 23.807 1.00 65.62 178 ALA A N 1
ATOM 1312 C CA . ALA A 1 178 ? -11.660 -11.018 22.870 1.00 65.62 178 ALA A CA 1
ATOM 1313 C C . ALA A 1 178 ? -10.141 -10.851 23.031 1.00 65.62 178 ALA A C 1
ATOM 1315 O O . ALA A 1 178 ? -9.623 -9.732 23.056 1.00 65.62 178 ALA A O 1
ATOM 1316 N N . GLU A 1 179 ? -9.417 -11.970 23.068 1.00 79.94 179 GLU A N 1
ATOM 1317 C CA . GLU A 1 179 ? -7.958 -11.962 23.007 1.00 79.94 179 GLU A CA 1
ATOM 1318 C C . GLU A 1 179 ? -7.469 -11.358 21.677 1.00 79.94 179 GLU A C 1
ATOM 1320 O O . GLU A 1 179 ? -8.067 -11.536 20.615 1.00 79.94 179 GLU A O 1
ATOM 1325 N N . LEU A 1 180 ? -6.348 -10.632 21.714 1.00 82.44 180 LEU A N 1
ATOM 1326 C CA . LEU A 1 180 ? -5.850 -9.889 20.551 1.00 82.44 180 LEU A CA 1
ATOM 1327 C C . LEU A 1 180 ? -5.394 -10.805 19.400 1.00 82.44 180 LEU A C 1
ATOM 1329 O O . LEU A 1 180 ? -5.562 -10.458 18.233 1.00 82.44 180 LEU A O 1
ATOM 1333 N N . ALA A 1 181 ? -4.812 -11.962 19.720 1.00 86.00 181 ALA A N 1
ATOM 1334 C CA . ALA A 1 181 ? -4.294 -12.906 18.733 1.00 86.00 181 ALA A CA 1
ATOM 1335 C C . ALA A 1 181 ? -5.379 -13.461 17.783 1.00 86.00 181 ALA A C 1
ATOM 1337 O O . ALA A 1 181 ? -5.200 -13.329 16.570 1.00 86.00 181 ALA A O 1
ATOM 1338 N N . PRO A 1 182 ? -6.518 -14.005 18.264 1.00 87.69 182 PRO A N 1
ATOM 1339 C CA . PRO A 1 182 ? -7.585 -14.460 17.371 1.00 87.69 182 PRO A CA 1
ATOM 1340 C C . PRO A 1 182 ? -8.224 -13.307 16.589 1.00 87.69 182 PRO A C 1
ATOM 1342 O O . PRO A 1 182 ? -8.569 -13.480 15.423 1.00 87.69 182 PRO A O 1
ATOM 1345 N N . LEU A 1 183 ? -8.313 -12.109 17.179 1.00 87.81 183 LEU A N 1
ATOM 1346 C CA . LEU A 1 183 ? -8.821 -10.927 16.480 1.00 87.81 183 LEU A CA 1
ATOM 1347 C C . LEU A 1 183 ? -7.930 -10.538 15.287 1.00 87.81 183 LEU A C 1
ATOM 1349 O O . LEU A 1 183 ? -8.435 -10.158 14.235 1.00 87.81 183 LEU A O 1
ATOM 1353 N N . LEU A 1 184 ? -6.607 -10.637 15.443 1.00 88.75 184 LEU A N 1
ATOM 1354 C CA . LEU A 1 184 ? -5.640 -10.387 14.371 1.00 88.75 184 LEU A CA 1
ATOM 1355 C C . LEU A 1 184 ? -5.699 -11.456 13.280 1.00 88.75 184 LEU A C 1
ATOM 1357 O O . LEU A 1 184 ? -5.682 -11.112 12.097 1.00 88.75 184 LEU A O 1
ATOM 1361 N N . ALA A 1 185 ? -5.783 -12.727 13.679 1.00 90.19 185 ALA A N 1
ATOM 1362 C CA . ALA A 1 185 ? -5.880 -13.855 12.757 1.00 90.19 185 ALA A CA 1
ATOM 1363 C C . ALA A 1 185 ? -7.134 -13.775 11.872 1.00 90.19 185 ALA A C 1
ATOM 1365 O O . ALA A 1 185 ? -7.088 -14.179 10.717 1.00 90.19 185 ALA A O 1
ATOM 1366 N N . ASP A 1 186 ? -8.221 -13.209 12.395 1.00 92.31 186 ASP A N 1
ATOM 1367 C CA . ASP A 1 186 ? -9.470 -12.985 11.664 1.00 92.31 186 ASP A CA 1
ATOM 1368 C C . ASP A 1 186 ? -9.462 -11.664 10.862 1.00 92.31 186 ASP A C 1
ATOM 1370 O O . ASP A 1 186 ? -9.968 -11.592 9.743 1.00 92.31 186 ASP A O 1
ATOM 1374 N N . ALA A 1 187 ? -8.841 -10.601 11.385 1.00 92.88 187 ALA A N 1
ATOM 1375 C CA . ALA A 1 187 ? -8.808 -9.297 10.718 1.00 92.88 187 ALA A CA 1
ATOM 1376 C C . ALA A 1 187 ? -7.899 -9.260 9.477 1.00 92.88 187 ALA A C 1
ATOM 1378 O O . ALA A 1 187 ? -8.260 -8.627 8.487 1.00 92.88 187 ALA A O 1
ATOM 1379 N N . LEU A 1 188 ? -6.722 -9.895 9.516 1.00 94.25 188 LEU A N 1
ATOM 1380 C CA . LEU A 1 188 ? -5.744 -9.808 8.421 1.00 94.25 188 LEU A CA 1
ATOM 1381 C C . LEU A 1 188 ? -6.245 -10.422 7.101 1.00 94.25 188 LEU A C 1
ATOM 1383 O O . LEU A 1 188 ? -6.141 -9.736 6.079 1.00 94.25 188 LEU A O 1
ATOM 1387 N N . PRO A 1 189 ? -6.824 -11.641 7.081 1.00 95.75 189 PRO A N 1
ATOM 1388 C CA . PRO A 1 189 ? -7.407 -12.206 5.867 1.00 95.75 189 PRO A CA 1
ATOM 1389 C C . PRO A 1 189 ? 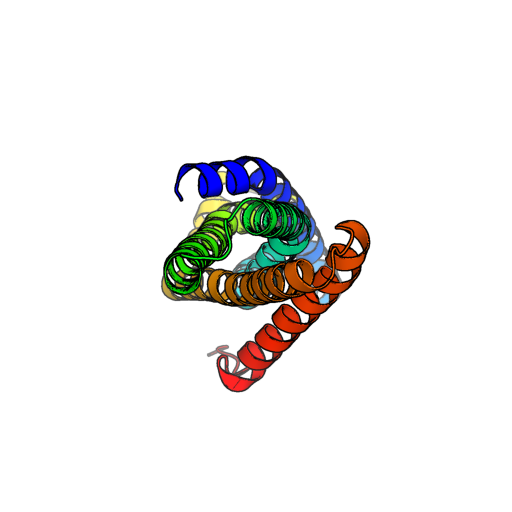-8.546 -11.348 5.319 1.00 95.75 189 PRO A C 1
ATOM 1391 O O . PRO A 1 189 ? -8.658 -11.177 4.109 1.00 95.75 189 PRO A O 1
ATOM 1394 N N . GLU A 1 190 ? -9.367 -10.762 6.195 1.00 95.88 190 GLU A N 1
ATOM 1395 C CA . GLU A 1 190 ? -10.467 -9.898 5.771 1.00 95.88 190 GLU A CA 1
ATOM 1396 C C . GLU A 1 190 ? -9.960 -8.584 5.156 1.00 95.88 190 GLU A C 1
ATOM 1398 O O . GLU A 1 190 ? -10.454 -8.169 4.110 1.00 95.88 190 GLU A O 1
ATOM 1403 N N . CYS A 1 191 ? -8.930 -7.960 5.740 1.00 96.44 191 CYS A N 1
ATOM 1404 C CA . CYS A 1 191 ? -8.257 -6.805 5.139 1.00 96.44 191 CYS A CA 1
ATOM 1405 C C . CYS A 1 191 ? -7.713 -7.135 3.743 1.00 96.44 191 CYS A C 1
ATOM 1407 O O . CYS A 1 191 ? -7.911 -6.358 2.810 1.00 96.44 191 CYS A O 1
ATOM 1409 N N . LEU A 1 192 ? -7.053 -8.288 3.600 1.00 95.75 192 LEU A N 1
ATOM 1410 C CA . LEU A 1 192 ? -6.544 -8.790 2.322 1.00 95.75 192 LEU A CA 1
ATOM 1411 C C . LEU A 1 192 ? -7.670 -8.974 1.303 1.00 95.75 192 LEU A C 1
ATOM 1413 O O . LEU A 1 192 ? -7.565 -8.475 0.187 1.00 95.75 192 LEU A O 1
ATOM 1417 N N . LEU A 1 193 ? -8.761 -9.635 1.691 1.00 96.69 193 LEU A N 1
ATOM 1418 C CA . LEU A 1 193 ? -9.898 -9.896 0.812 1.00 96.69 193 LEU A CA 1
ATOM 1419 C C . LEU A 1 193 ? -10.587 -8.603 0.364 1.00 96.69 193 LEU A C 1
ATOM 1421 O O . LEU A 1 193 ? -10.929 -8.471 -0.808 1.00 96.69 193 LEU A O 1
ATOM 1425 N N . VAL A 1 194 ? -10.744 -7.631 1.266 1.00 96.38 194 VAL A N 1
ATOM 1426 C CA . VAL A 1 194 ? -11.304 -6.313 0.933 1.00 96.38 194 VAL A CA 1
ATOM 1427 C C . VAL A 1 194 ? -10.390 -5.551 -0.022 1.00 96.38 194 VAL A C 1
ATOM 1429 O O . VAL A 1 194 ? -10.885 -4.982 -0.990 1.00 96.38 194 VAL A O 1
ATOM 1432 N N . VAL A 1 195 ? -9.076 -5.548 0.213 1.00 95.50 195 VAL A N 1
ATOM 1433 C CA . VAL A 1 195 ? -8.123 -4.847 -0.660 1.00 95.50 195 VAL A CA 1
ATOM 1434 C C . VAL A 1 195 ? -8.045 -5.499 -2.036 1.00 95.50 195 VAL A C 1
ATOM 1436 O O . VAL A 1 195 ? -8.197 -4.797 -3.028 1.00 95.50 195 VAL A O 1
ATOM 1439 N N . VAL A 1 196 ? -7.905 -6.825 -2.115 1.00 94.25 196 VAL A N 1
ATOM 1440 C CA . VAL A 1 196 ? -7.916 -7.559 -3.394 1.00 94.25 196 VAL A CA 1
ATOM 1441 C C . VAL A 1 196 ? -9.247 -7.361 -4.121 1.00 94.25 196 VAL A C 1
ATOM 1443 O O . VAL A 1 196 ? -9.260 -7.080 -5.315 1.00 94.25 196 VAL A O 1
ATOM 1446 N N . GLY A 1 197 ? -10.373 -7.471 -3.413 1.00 94.75 197 GLY A N 1
ATOM 1447 C CA . GLY A 1 197 ? -11.698 -7.280 -3.999 1.00 94.75 197 GLY A CA 1
ATOM 1448 C C . GLY A 1 197 ? -11.885 -5.868 -4.551 1.00 94.75 197 GLY A C 1
ATOM 1449 O O . GLY A 1 197 ? -12.344 -5.707 -5.680 1.00 94.75 197 GLY A O 1
ATOM 1450 N N . LEU A 1 198 ? -11.479 -4.847 -3.793 1.00 94.00 198 LEU A N 1
ATOM 1451 C CA . LEU A 1 198 ? -11.552 -3.455 -4.234 1.00 94.00 198 LEU A CA 1
ATOM 1452 C C . LEU A 1 198 ? -10.615 -3.185 -5.416 1.00 94.00 198 LEU A C 1
ATOM 1454 O O . LEU A 1 198 ? -10.978 -2.433 -6.315 1.00 94.00 198 LEU A O 1
ATOM 1458 N N . GLU A 1 199 ? -9.457 -3.843 -5.451 1.00 90.94 199 GLU A N 1
ATOM 1459 C CA . GLU A 1 199 ? -8.514 -3.757 -6.561 1.00 90.94 199 GLU A CA 1
ATOM 1460 C C . GLU A 1 199 ? -9.090 -4.357 -7.849 1.00 90.94 199 GLU A C 1
ATOM 1462 O O . GLU A 1 199 ? -9.042 -3.718 -8.900 1.00 90.94 199 GLU A O 1
ATOM 1467 N N . VAL A 1 200 ? -9.729 -5.528 -7.769 1.00 89.88 200 VAL A N 1
ATOM 1468 C CA . VAL A 1 200 ? -10.433 -6.145 -8.907 1.00 89.88 200 VAL A CA 1
ATOM 1469 C C . VAL A 1 200 ? -11.569 -5.247 -9.399 1.00 89.88 200 VAL A C 1
ATOM 1471 O O . VAL A 1 200 ? -11.699 -5.020 -10.602 1.00 89.88 200 VAL A O 1
ATOM 1474 N N . VAL A 1 201 ? -12.370 -4.689 -8.488 1.00 89.38 201 VAL A N 1
ATOM 1475 C CA . VAL A 1 201 ? -13.441 -3.733 -8.823 1.00 89.38 201 VAL A CA 1
ATOM 1476 C C . VAL A 1 201 ? -12.868 -2.507 -9.541 1.00 89.38 201 VAL A C 1
ATOM 1478 O O . VAL A 1 201 ? -13.419 -2.055 -10.543 1.00 89.38 201 VAL A O 1
ATOM 1481 N N . TRP A 1 202 ? -11.732 -1.991 -9.079 1.00 87.38 202 TRP A N 1
ATOM 1482 C CA . TRP A 1 202 ? -11.087 -0.826 -9.676 1.00 87.38 202 TRP A CA 1
ATOM 1483 C C . TRP A 1 202 ? -10.545 -1.108 -11.085 1.00 87.38 202 TRP A C 1
ATOM 1485 O O . TRP A 1 202 ? -10.755 -0.309 -12.002 1.00 87.38 202 TRP A O 1
ATOM 1495 N N . LEU A 1 203 ? -9.893 -2.257 -11.287 1.00 83.50 203 LEU A N 1
ATOM 1496 C CA . LEU A 1 203 ? -9.383 -2.682 -12.598 1.00 83.50 203 LEU A CA 1
ATOM 1497 C C . LEU A 1 203 ? -10.492 -3.022 -13.599 1.00 83.50 203 LEU A C 1
ATOM 1499 O O . LEU A 1 203 ? -10.268 -2.938 -14.797 1.00 83.50 203 LEU A O 1
ATOM 1503 N N . THR A 1 204 ? -11.672 -3.429 -13.130 1.00 82.00 204 THR A N 1
ATOM 1504 C CA . THR A 1 204 ? -12.777 -3.836 -14.014 1.00 82.00 204 THR A CA 1
ATOM 1505 C C . THR A 1 204 ? -13.733 -2.693 -14.344 1.00 82.00 204 THR A C 1
ATOM 1507 O O . THR A 1 204 ? -14.256 -2.651 -15.454 1.00 82.00 204 THR A O 1
ATOM 1510 N N . LEU A 1 205 ? -13.969 -1.767 -13.407 1.00 77.69 205 LEU A N 1
ATOM 1511 C CA . LEU A 1 205 ? -14.985 -0.717 -13.555 1.00 77.69 205 LEU A CA 1
ATOM 1512 C C . LEU A 1 205 ? -14.417 0.688 -13.777 1.00 77.69 205 LEU A C 1
ATOM 1514 O O . LEU A 1 205 ? -15.076 1.504 -14.416 1.00 77.69 205 LEU A O 1
ATOM 1518 N N . LEU A 1 206 ? -13.244 1.002 -13.216 1.00 69.12 206 LEU A N 1
ATOM 1519 C CA . LEU A 1 206 ? -12.713 2.376 -13.181 1.00 69.12 206 LEU A CA 1
ATOM 1520 C C . LEU A 1 206 ? -11.529 2.589 -14.120 1.00 69.12 206 LEU A C 1
ATOM 1522 O O . LEU A 1 206 ? -11.281 3.713 -14.551 1.00 69.12 206 LEU A O 1
ATOM 1526 N N . THR A 1 207 ? -10.816 1.517 -14.448 1.00 65.81 207 THR A N 1
ATOM 1527 C CA . THR A 1 207 ? -9.699 1.542 -15.391 1.00 65.81 207 THR A CA 1
ATOM 1528 C C . THR A 1 207 ? -10.111 0.675 -16.570 1.00 65.81 207 THR A C 1
ATOM 1530 O O . THR A 1 207 ? -10.061 -0.545 -16.451 1.00 65.81 207 THR A O 1
ATOM 1533 N N . PRO A 1 208 ? -10.599 1.233 -17.688 1.00 50.66 208 PRO A N 1
ATOM 1534 C CA . PRO A 1 208 ? -10.780 0.407 -18.866 1.00 50.66 208 PRO A CA 1
ATOM 1535 C C . PRO A 1 208 ? -9.426 -0.223 -19.219 1.00 50.66 208 PRO A C 1
ATOM 1537 O O . PRO A 1 208 ? -8.458 0.501 -19.422 1.00 50.66 208 PRO A O 1
ATOM 1540 N N . LEU A 1 209 ? -9.372 -1.552 -19.361 1.00 47.62 209 LEU A N 1
ATOM 1541 C CA . LEU A 1 209 ? -8.271 -2.291 -20.009 1.00 47.62 209 LEU A CA 1
ATOM 1542 C C . LEU A 1 209 ? -8.182 -1.966 -21.520 1.00 47.62 209 LEU A C 1
ATOM 1544 O O . LEU A 1 209 ? -7.855 -2.820 -22.339 1.00 47.62 209 LEU A O 1
ATOM 1548 N N . HIS A 1 210 ? -8.535 -0.743 -21.917 1.00 37.56 210 HIS A N 1
ATOM 1549 C CA . HIS A 1 210 ? -8.338 -0.267 -23.272 1.00 37.56 210 HIS A CA 1
ATOM 1550 C C . HIS A 1 210 ? -6.885 0.166 -23.365 1.00 37.56 210 HIS A C 1
ATOM 1552 O O . HIS A 1 210 ? -6.500 1.198 -22.821 1.00 37.56 210 HIS A O 1
ATOM 1558 N N . GLY A 1 211 ? -6.086 -0.672 -24.022 1.00 40.25 211 GLY A N 1
ATOM 1559 C CA . GLY A 1 211 ? -4.720 -0.347 -24.377 1.00 40.25 211 GLY A CA 1
ATOM 1560 C C . GLY A 1 211 ? -4.667 1.010 -25.066 1.00 40.25 211 GLY A C 1
ATOM 1561 O O . GLY A 1 211 ? -5.171 1.179 -26.172 1.00 40.25 211 GLY A O 1
ATOM 1562 N N . THR A 1 212 ? -4.025 1.970 -24.419 1.00 36.78 212 THR A N 1
ATOM 1563 C CA . THR A 1 212 ? -3.432 3.121 -25.089 1.00 36.78 212 THR A CA 1
ATOM 1564 C C . THR A 1 212 ? -2.040 2.713 -25.556 1.00 36.78 212 THR A C 1
ATOM 1566 O O . THR A 1 212 ? -1.033 3.180 -25.041 1.00 36.78 212 THR A O 1
ATOM 1569 N N . TYR A 1 213 ? -2.010 1.782 -26.510 1.00 32.88 213 TYR A N 1
ATOM 1570 C CA . TYR A 1 213 ? -1.019 1.808 -27.578 1.00 32.88 213 TYR A CA 1
ATOM 1571 C C . TYR A 1 213 ? -1.729 2.500 -28.744 1.00 32.88 213 TYR A C 1
ATOM 1573 O O . TYR A 1 213 ? -2.427 1.853 -29.525 1.00 32.88 213 TYR A O 1
ATOM 1581 N N . ALA A 1 214 ? -1.655 3.827 -28.769 1.00 32.56 214 ALA A N 1
ATOM 1582 C CA . ALA A 1 214 ? -2.012 4.646 -29.920 1.00 32.56 214 ALA A CA 1
ATOM 1583 C C . ALA A 1 214 ? -0.783 5.468 -30.294 1.00 32.56 214 ALA A C 1
ATOM 1585 O O . ALA A 1 214 ? -0.156 6.004 -29.351 1.00 32.56 214 ALA A O 1
#

Radius of gyration: 19.63 Å; chains: 1; bounding box: 48×28×60 Å

Foldseek 3Di:
DVVLLVVLCVVQLVVLLQVLLVQLLVQLVCCCVPVVDDLVVSLLCLLVVCLLAVLLLSLLLSCLVPVLLVLLVVLLVVLVPDDPPPPDVVLVVVLVVQLVSQLSSSLVSSCSNNVSSSNNNCVNPPDPPDDPVVSVVVSVVSDDPVSNVVSSVSSSVLRSQLSVLSNVLSVVCSVPVDDSVVSSVVSSVVSVCSSVVVSVVCVVPVNPPPDPPD

pLDDT: mean 83.34, std 13.76, range [32.56, 96.88]